Protein AF-A0A7S0Q154-F1 (afdb_monomer)

Secondary structure (DSSP, 8-state):
-HHHHTTSSS-HHHHHHHHHHHHHHH--S---HHHHHHHHHH--HHHHHHHHHHHHHHHHHHHHH--HHHHHHHHHHHHHHHHHTT---HHHHHHHHHHHHHHHTT-SSPPPHHHHHHHHHT-HHHHHHHHHHHH-TTSPPPPHHHHHHHHHHHHHTT-GGG-SS-PPPPPHHHHHHHHHHHHHHHTTTTHHHHHHS-HHHHHHHHHHHHHHHHHHHHHHHHHHHTT-HHHHHHHHHHHHHHHHT-S-SSHHHHHHHHHHHHHTTPPPP-EEEEEEE----TT--PPEEEEEEE-----HHHHHHHHHHHHHHHHHHHH--

Radius of gyration: 25.37 Å; Cα contacts (8 Å, |Δi|>4): 263; chains: 1; bounding box: 66×61×62 Å

pLDDT: mean 76.99, std 15.14, range [31.91, 96.25]

Nearest PDB structures (foldseek):
  2zj5-assembly1_A  TM=4.455E-01  e=1.578E-01  Pyrococcus furiosus
  2zj2-assembly1_A  TM=4.093E-01  e=2.215E-01  Pyrococcus furiosus
  8ieq-assembly1_D  TM=1.800E-01  e=1.778E+00  Homo sapiens
  8ptk-assembly1_f  TM=1.337E-01  e=9.226E+00  Homo sapiens

Solvent-accessible surface area (backbone atoms only — not comparable to full-atom values): 18389 Å² total; per-residue (Å²): 111,73,74,55,54,79,54,67,73,46,63,71,72,56,29,51,52,51,51,52,51,50,31,68,78,65,69,50,89,56,84,49,74,66,52,48,50,54,46,61,70,69,51,50,74,65,59,51,51,52,54,50,49,52,51,51,49,53,52,48,50,54,74,73,72,52,56,73,64,59,52,51,49,51,52,47,53,52,30,51,51,25,51,77,65,74,42,78,32,66,69,43,36,51,53,47,48,49,57,50,46,61,46,57,77,74,37,93,63,68,56,55,62,53,62,52,46,51,46,50,19,62,27,62,54,54,41,50,53,55,50,50,48,72,69,40,86,86,49,75,64,64,54,69,67,50,56,51,53,51,51,52,53,39,36,77,69,56,34,82,84,46,45,93,72,85,72,73,91,63,58,69,65,34,44,50,41,38,49,31,49,49,44,46,22,38,40,77,85,37,46,70,61,60,72,73,44,58,71,41,42,58,52,51,21,54,49,52,45,56,54,45,51,55,51,47,58,47,37,43,54,54,27,59,77,68,68,36,64,51,54,40,54,35,49,52,48,46,53,49,28,67,71,70,37,34,76,54,92,48,68,70,44,50,50,54,49,45,52,56,35,45,74,73,75,39,77,78,86,44,71,48,78,47,76,49,66,71,94,73,61,91,96,55,89,79,65,72,50,74,48,78,44,76,53,77,80,53,52,76,66,52,46,48,53,52,52,52,52,50,51,53,52,56,53,48,60,66,72,79,108

Foldseek 3Di:
DLVVVLQCPADPVSNVVLLVLLCVLQVDPDPPPVSSVVSVVVDDPVSVVVSVVVVVVSVVCCVVPPDPVSVVVSLVVVQVSCVVVLADHVVLLVQLVVLVVVDVVVDPAQDDLLSSLLSLLPRPSQLVVLVVLVPDPPRDDFDPVLLVLLLVLCQVVCPVNNDPPDDDDDDPSSSLLSSLCVCLACVVVCVVSNVVGDPSSVVSSVVSLVNSLSSLVSNLVVCVVVVVVSNNVSSVLSNVSSVQSHRDPDPVSVVVSQVVCVVVVHGPWDKDKDKDWDDDDPPDDIDIDIDIDTPPPDPPVNVVVVVVVVVVVVVVVVVVD

Sequence (321 aa):
TRFIRSVLAMAGDADERFMAALQRITGIADTSEESVRKAIASMTVEQRQELAQEAAALKKTLFEEGKEEDRKLYLNTLNDEADKSGMPIGKDGEFLAKKVSAFMEKSMEQMPVSSLLEALASSPYLVKAALAEVQQAEVPKVPPADLDAIEAALKALGAACFSDVEAPPRPPVVRRNLLLLSLHLNRKRMAQTVQELAPPTSGASAHAVALSRRLLDLLFSYAMQRSWAKAVLSITELQALLTSGLWSSEEECKQLGREQTAFFGLKPPKLSLRARVADAFPEERVKMEVTLSRAHAHTASEMIAFREMRAAEEGKAQQDG

Structure (mmCIF, N/CA/C/O backbone):
data_AF-A0A7S0Q154-F1
#
_entry.id   AF-A0A7S0Q154-F1
#
loop_
_atom_site.group_PDB
_atom_site.id
_atom_site.type_symbol
_atom_site.label_atom_id
_atom_site.label_alt_id
_atom_site.label_comp_id
_atom_site.label_asym_id
_atom_site.label_entity_id
_atom_site.label_seq_id
_atom_site.pdbx_PDB_ins_code
_atom_site.Cartn_x
_atom_site.Cartn_y
_atom_site.Cartn_z
_atom_site.occupancy
_atom_site.B_iso_or_equiv
_atom_site.auth_seq_id
_atom_site.auth_comp_id
_atom_site.auth_asym_id
_atom_site.auth_atom_id
_atom_site.pdbx_PDB_model_num
ATOM 1 N N . THR A 1 1 ? 23.301 11.919 10.215 1.00 33.28 1 THR A N 1
ATOM 2 C CA . THR A 1 1 ? 23.517 10.879 11.251 1.00 33.28 1 THR A CA 1
ATOM 3 C C . THR A 1 1 ? 23.054 9.490 10.835 1.00 33.28 1 THR A C 1
ATOM 5 O O . THR A 1 1 ? 23.860 8.583 10.959 1.00 33.28 1 THR A O 1
ATOM 8 N N . ARG A 1 2 ? 21.843 9.284 10.282 1.00 31.91 2 ARG A N 1
ATOM 9 C CA . ARG A 1 2 ? 21.408 7.952 9.780 1.00 31.91 2 ARG A CA 1
ATOM 10 C C . ARG A 1 2 ? 22.217 7.413 8.588 1.00 31.91 2 ARG A C 1
ATOM 12 O O . ARG A 1 2 ? 22.522 6.235 8.574 1.00 31.91 2 ARG A O 1
ATOM 19 N N . PHE A 1 3 ? 22.627 8.281 7.662 1.00 33.09 3 PHE A N 1
ATOM 20 C CA . PHE A 1 3 ? 23.476 7.907 6.517 1.00 33.09 3 PHE A CA 1
ATOM 21 C C . PHE A 1 3 ? 24.909 7.520 6.922 1.00 33.09 3 PHE A C 1
ATOM 23 O O . PHE A 1 3 ? 25.574 6.781 6.219 1.00 33.09 3 PHE A O 1
ATOM 30 N N . ILE A 1 4 ? 25.382 8.023 8.068 1.00 36.56 4 ILE A N 1
ATOM 31 C CA . ILE A 1 4 ? 26.756 7.812 8.542 1.00 36.56 4 ILE A CA 1
ATOM 32 C C . ILE A 1 4 ? 26.875 6.444 9.225 1.00 36.56 4 ILE A C 1
ATOM 34 O O . ILE A 1 4 ? 27.869 5.762 9.044 1.00 36.56 4 ILE A O 1
ATOM 38 N N . ARG A 1 5 ? 25.841 5.990 9.949 1.00 37.84 5 ARG A N 1
ATOM 39 C CA . ARG A 1 5 ? 25.862 4.657 10.575 1.00 37.84 5 ARG A CA 1
ATOM 40 C C . ARG A 1 5 ? 25.628 3.513 9.591 1.00 37.84 5 ARG A C 1
ATOM 42 O O . ARG A 1 5 ? 26.317 2.515 9.707 1.00 37.84 5 ARG A O 1
ATOM 49 N N . SER A 1 6 ? 24.786 3.702 8.570 1.00 39.19 6 SER A N 1
ATOM 50 C CA . SER A 1 6 ? 24.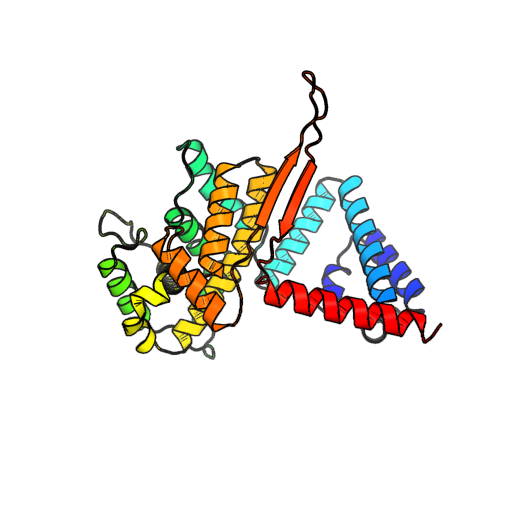606 2.696 7.508 1.00 39.19 6 SER A CA 1
ATOM 51 C C . SER A 1 6 ? 25.848 2.494 6.630 1.00 39.19 6 SER A C 1
ATOM 53 O O . SER A 1 6 ? 25.858 1.610 5.778 1.00 39.19 6 SER A O 1
ATOM 55 N N . VAL A 1 7 ? 26.853 3.363 6.776 1.00 37.97 7 VAL A N 1
ATOM 56 C CA . VAL A 1 7 ? 28.106 3.335 6.016 1.00 37.97 7 VAL A CA 1
ATOM 57 C C . VAL A 1 7 ? 29.319 3.003 6.898 1.00 37.97 7 VAL A C 1
ATOM 59 O O . VAL A 1 7 ? 30.341 2.640 6.353 1.00 37.97 7 VAL A O 1
ATOM 62 N N . LEU A 1 8 ? 29.203 3.066 8.230 1.00 36.94 8 LEU A N 1
ATOM 63 C CA . LEU A 1 8 ? 30.285 2.770 9.193 1.00 36.94 8 LEU A CA 1
ATOM 64 C C . LEU A 1 8 ? 30.119 1.410 9.898 1.00 36.94 8 LEU A C 1
ATOM 66 O O . LEU A 1 8 ? 30.626 1.203 10.998 1.00 36.94 8 LEU A O 1
ATOM 70 N N . ALA A 1 9 ? 29.305 0.525 9.331 1.00 44.66 9 ALA A N 1
ATOM 71 C CA . ALA A 1 9 ? 29.142 -0.849 9.798 1.00 44.66 9 ALA A CA 1
ATOM 72 C C . ALA A 1 9 ? 29.512 -1.830 8.677 1.00 44.66 9 ALA A C 1
ATOM 74 O O . ALA A 1 9 ? 28.846 -2.853 8.486 1.00 44.66 9 ALA A O 1
ATOM 75 N N . MET A 1 10 ? 30.519 -1.482 7.872 1.00 48.47 10 MET A N 1
ATOM 76 C CA . MET A 1 10 ? 31.045 -2.363 6.840 1.00 48.47 10 MET A CA 1
ATOM 77 C C . MET A 1 10 ? 32.109 -3.292 7.443 1.00 48.47 10 MET A C 1
ATOM 79 O O . MET A 1 10 ? 32.684 -3.036 8.498 1.00 48.47 10 MET A O 1
ATOM 83 N N . ALA A 1 11 ? 32.369 -4.423 6.785 1.00 46.69 11 ALA A N 1
ATOM 84 C CA . ALA A 1 11 ? 33.556 -5.218 7.088 1.00 46.69 11 ALA A CA 1
ATOM 85 C C . ALA A 1 11 ? 34.795 -4.301 7.039 1.00 46.69 11 ALA A C 1
ATOM 87 O O . ALA A 1 11 ? 34.844 -3.429 6.173 1.00 46.69 11 ALA A O 1
ATOM 88 N N . GLY A 1 12 ? 35.765 -4.482 7.943 1.00 49.00 12 GLY A N 1
ATOM 89 C CA . GLY A 1 12 ? 36.835 -3.498 8.198 1.00 49.00 12 GLY A CA 1
ATOM 90 C C . GLY A 1 12 ? 37.536 -2.930 6.953 1.00 49.00 12 GLY A C 1
ATOM 91 O O . GLY A 1 12 ? 37.848 -1.749 6.918 1.00 49.00 12 GLY A O 1
ATOM 92 N N . ASP A 1 13 ? 37.674 -3.720 5.886 1.00 53.69 13 ASP A N 1
ATOM 93 C CA . ASP A 1 13 ? 38.296 -3.314 4.613 1.00 53.69 13 ASP A CA 1
ATOM 94 C C . ASP A 1 13 ? 37.413 -2.351 3.771 1.00 53.69 13 ASP A C 1
ATOM 96 O O . ASP A 1 13 ? 37.897 -1.474 3.057 1.00 53.69 13 ASP A O 1
ATOM 100 N N . ALA A 1 14 ? 36.085 -2.457 3.866 1.00 55.38 14 ALA A N 1
ATOM 101 C CA . ALA A 1 14 ? 35.145 -1.577 3.167 1.00 55.38 14 ALA A CA 1
ATOM 102 C C . ALA A 1 14 ? 34.909 -0.250 3.914 1.00 55.38 14 ALA A C 1
ATOM 104 O O . ALA A 1 14 ? 34.790 0.793 3.265 1.00 55.38 14 ALA A O 1
ATOM 105 N N . ASP A 1 15 ? 34.932 -0.275 5.252 1.00 56.38 15 ASP A N 1
ATOM 106 C CA . ASP A 1 15 ? 34.909 0.936 6.086 1.00 56.38 15 ASP A CA 1
ATOM 107 C C . ASP A 1 15 ? 36.184 1.767 5.854 1.00 56.38 15 ASP A C 1
ATOM 109 O O . ASP A 1 15 ? 36.109 2.982 5.665 1.00 56.3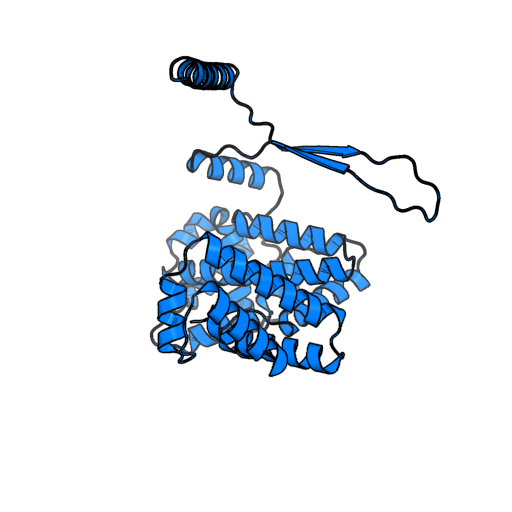8 15 ASP A O 1
ATOM 113 N N . GLU A 1 16 ? 37.354 1.123 5.769 1.00 63.44 16 GLU A N 1
ATOM 114 C CA . GLU A 1 16 ? 38.629 1.788 5.462 1.00 63.44 16 GLU A CA 1
ATOM 115 C C . GLU A 1 16 ? 38.616 2.473 4.088 1.00 63.44 16 GLU A C 1
ATOM 117 O O . GLU A 1 16 ? 39.033 3.628 3.961 1.00 63.44 16 GLU A O 1
ATOM 122 N N . ARG A 1 17 ? 38.074 1.813 3.057 1.00 63.06 17 ARG A N 1
ATOM 123 C CA . ARG A 1 17 ? 37.986 2.379 1.699 1.00 63.06 17 ARG A CA 1
ATOM 124 C C . ARG A 1 17 ? 36.993 3.528 1.602 1.00 63.06 17 ARG A C 1
ATOM 126 O O . ARG A 1 17 ? 37.281 4.516 0.928 1.00 63.06 17 ARG A O 1
ATOM 133 N N . PHE A 1 18 ? 35.848 3.430 2.278 1.00 64.00 18 PHE A N 1
ATOM 134 C CA . PHE A 1 18 ? 34.892 4.532 2.330 1.00 64.00 18 PHE A CA 1
ATOM 135 C C . PHE A 1 18 ? 35.461 5.736 3.093 1.00 64.00 18 PHE A C 1
ATOM 137 O O . PHE A 1 18 ? 35.308 6.876 2.654 1.00 64.00 18 PHE A O 1
ATOM 144 N N . MET A 1 19 ? 36.160 5.503 4.205 1.00 67.88 19 MET A N 1
ATOM 145 C CA . MET A 1 19 ? 36.798 6.577 4.966 1.00 67.88 19 MET A CA 1
ATOM 146 C C . MET A 1 19 ? 37.935 7.237 4.180 1.00 67.88 19 MET A C 1
ATOM 148 O O . MET A 1 19 ? 38.031 8.463 4.188 1.00 67.88 19 MET A O 1
ATOM 152 N N . ALA A 1 20 ? 38.721 6.471 3.420 1.00 70.88 20 ALA A N 1
ATOM 153 C CA . ALA A 1 20 ? 39.731 7.012 2.511 1.00 70.88 20 ALA A CA 1
ATOM 154 C C . ALA A 1 20 ? 39.110 7.861 1.382 1.00 70.88 20 ALA A C 1
ATOM 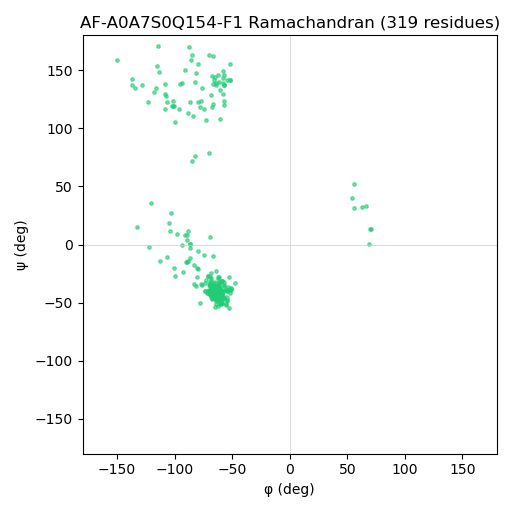156 O O . ALA A 1 20 ? 39.609 8.944 1.070 1.00 70.88 20 ALA A O 1
ATOM 157 N N . ALA A 1 21 ? 37.991 7.414 0.805 1.00 67.44 21 ALA A N 1
ATOM 158 C CA . ALA A 1 21 ? 37.212 8.172 -0.176 1.00 67.44 21 ALA A CA 1
ATOM 159 C C . ALA A 1 21 ? 36.673 9.489 0.403 1.00 67.44 21 ALA A C 1
ATOM 161 O O . ALA A 1 21 ? 36.824 10.557 -0.195 1.00 67.44 21 ALA A O 1
ATOM 162 N N . LEU A 1 22 ? 36.112 9.437 1.613 1.00 67.88 22 LEU A N 1
ATOM 163 C CA . LEU A 1 22 ? 35.633 10.615 2.322 1.00 67.88 22 LEU A CA 1
ATOM 164 C C . LEU A 1 22 ? 36.777 11.610 2.563 1.00 67.88 22 LEU A C 1
ATOM 166 O O . LEU A 1 22 ? 36.645 12.777 2.199 1.00 67.88 22 LEU A O 1
ATOM 170 N N . GLN A 1 23 ? 37.913 11.158 3.101 1.00 75.19 23 GLN A N 1
ATOM 171 C CA . GLN A 1 23 ? 39.101 11.988 3.330 1.00 75.19 23 GLN A CA 1
ATOM 172 C C . GLN A 1 23 ? 39.638 12.611 2.037 1.00 75.19 23 GLN A C 1
ATOM 174 O O . GLN A 1 23 ? 39.991 13.789 2.032 1.00 75.19 23 GLN A O 1
ATOM 179 N N . ARG A 1 24 ? 39.641 11.865 0.926 1.00 78.50 24 ARG A N 1
ATOM 180 C CA . ARG A 1 24 ? 40.057 12.355 -0.397 1.00 78.50 24 ARG A CA 1
ATOM 181 C C . ARG A 1 24 ? 39.158 13.484 -0.904 1.00 78.50 24 ARG A C 1
ATOM 183 O O . ARG A 1 24 ? 39.663 14.487 -1.397 1.00 78.50 24 ARG A O 1
ATOM 190 N N . ILE A 1 25 ? 37.840 13.324 -0.787 1.00 69.50 25 ILE A N 1
ATOM 191 C CA . ILE A 1 25 ? 36.847 14.263 -1.337 1.00 69.50 25 ILE A CA 1
ATOM 192 C C . ILE A 1 25 ? 36.713 15.518 -0.468 1.00 69.50 25 ILE A C 1
ATOM 194 O O . ILE A 1 25 ? 36.468 16.613 -0.974 1.00 69.50 25 ILE A O 1
ATOM 198 N N . THR A 1 26 ? 36.858 15.366 0.847 1.00 66.81 26 THR A N 1
ATOM 199 C CA . THR A 1 26 ? 36.591 16.439 1.816 1.00 66.81 26 THR A CA 1
ATOM 200 C C . THR A 1 26 ? 37.852 17.048 2.435 1.00 66.81 26 THR A C 1
ATOM 202 O O . THR A 1 26 ? 37.763 18.092 3.077 1.00 66.81 26 THR A O 1
ATOM 205 N N . GLY A 1 27 ? 39.026 16.439 2.232 1.00 68.50 27 GLY A N 1
ATOM 206 C CA . GLY A 1 27 ? 40.327 16.941 2.690 1.00 68.50 27 GLY A CA 1
ATOM 207 C C . GLY A 1 27 ? 40.544 16.888 4.205 1.00 68.50 27 GLY A C 1
ATOM 208 O O . GLY A 1 27 ? 41.458 17.535 4.716 1.00 68.50 27 GLY A O 1
ATOM 209 N N . ILE A 1 28 ? 39.703 16.165 4.948 1.00 66.75 28 ILE A N 1
ATOM 210 C CA . ILE A 1 28 ? 39.769 16.113 6.413 1.00 66.75 28 ILE A CA 1
ATOM 211 C C . ILE A 1 28 ? 40.874 15.139 6.822 1.00 66.75 28 ILE A C 1
ATOM 213 O O . ILE A 1 28 ? 40.830 13.963 6.469 1.00 66.75 28 ILE A O 1
ATOM 217 N N . ALA A 1 29 ? 41.842 15.612 7.603 1.00 58.97 29 ALA A N 1
ATOM 218 C CA . ALA A 1 29 ? 42.903 14.764 8.153 1.00 58.97 29 ALA A CA 1
ATOM 219 C C . ALA A 1 29 ? 42.462 13.983 9.408 1.00 58.97 29 ALA A C 1
ATOM 221 O O . ALA A 1 29 ? 43.077 12.982 9.761 1.00 58.97 29 ALA A O 1
ATOM 222 N N . ASP A 1 30 ? 41.395 14.436 10.073 1.00 67.31 30 ASP A N 1
ATOM 223 C CA . ASP A 1 30 ? 40.857 13.845 11.299 1.00 67.31 30 ASP A CA 1
ATOM 224 C C . ASP A 1 30 ? 39.549 13.082 11.020 1.00 67.31 30 ASP A C 1
ATOM 226 O O . ASP A 1 30 ? 38.581 13.648 10.506 1.00 67.31 30 ASP A O 1
ATOM 230 N N . THR A 1 31 ? 39.525 11.792 11.365 1.00 63.84 31 THR A N 1
ATOM 231 C CA . THR A 1 31 ? 38.381 10.877 11.194 1.00 63.84 31 THR A CA 1
ATOM 232 C C . THR A 1 31 ? 37.435 10.856 12.390 1.00 63.84 31 THR A C 1
ATOM 234 O O . THR A 1 31 ? 36.541 10.009 12.445 1.00 63.84 31 THR A O 1
ATOM 237 N N . SER A 1 32 ? 37.611 11.752 13.363 1.00 67.69 32 SER A N 1
ATOM 238 C CA . SER A 1 32 ? 36.678 11.873 14.478 1.00 67.69 32 SER A CA 1
ATOM 239 C C . SER A 1 32 ? 35.247 12.152 13.991 1.00 67.69 32 SER A C 1
ATOM 241 O O . SER A 1 32 ? 35.008 12.819 12.978 1.00 67.69 32 SER A O 1
ATOM 243 N N . GLU A 1 33 ? 34.259 11.623 14.718 1.00 53.03 33 GLU A N 1
ATOM 244 C CA . GLU A 1 33 ? 32.848 11.673 14.314 1.00 53.03 33 GLU A CA 1
ATOM 245 C C . GLU A 1 33 ? 32.336 13.117 14.128 1.00 53.03 33 GLU A C 1
ATOM 247 O O . GLU A 1 33 ? 31.489 13.381 13.269 1.00 53.03 33 GLU A O 1
ATOM 252 N N . GLU A 1 34 ? 32.864 14.076 14.894 1.00 57.97 34 GLU A N 1
ATOM 253 C CA . GLU A 1 34 ? 32.526 15.497 14.760 1.00 57.97 34 GLU A CA 1
ATOM 254 C C . GLU A 1 34 ? 33.150 16.148 13.519 1.00 57.97 34 GLU A C 1
ATOM 256 O O . GLU A 1 34 ? 32.468 16.918 12.832 1.00 57.97 34 GLU A O 1
AT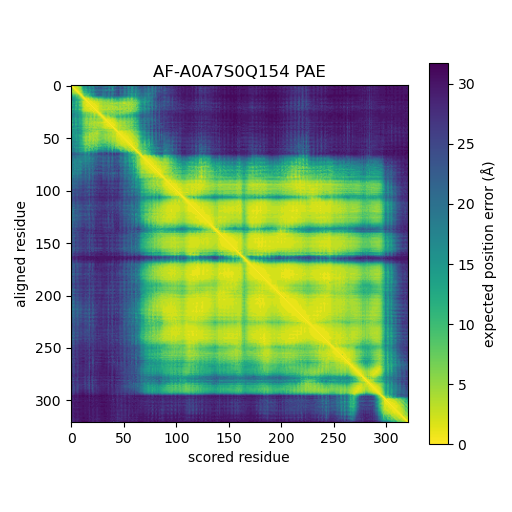OM 261 N N . SER A 1 35 ? 34.400 15.811 13.191 1.00 63.53 35 SER A N 1
ATOM 262 C CA . SER A 1 35 ? 35.110 16.311 12.006 1.00 63.53 35 SER A CA 1
ATOM 263 C C . SER A 1 35 ? 34.462 15.805 10.713 1.00 63.53 35 SER A C 1
ATOM 265 O O . SER A 1 35 ? 34.160 16.594 9.813 1.00 63.53 35 SER A O 1
ATOM 267 N N . VAL A 1 36 ? 34.098 14.520 10.671 1.00 61.31 36 VAL A N 1
ATOM 268 C CA . VAL A 1 36 ? 33.364 13.896 9.556 1.00 61.31 36 VAL A CA 1
ATOM 269 C C . VAL A 1 36 ? 31.982 14.529 9.364 1.00 61.31 36 VAL A C 1
ATOM 271 O O . VAL A 1 36 ? 31.572 14.827 8.241 1.00 61.31 36 VAL A O 1
ATOM 274 N N . ARG A 1 37 ? 31.252 14.806 10.452 1.00 59.75 37 ARG A N 1
ATOM 275 C CA . ARG A 1 37 ? 29.931 15.456 10.376 1.00 59.75 37 ARG A CA 1
ATOM 276 C C . ARG A 1 37 ? 30.008 16.885 9.847 1.00 59.75 37 ARG A C 1
ATOM 278 O O . ARG A 1 37 ? 29.168 17.254 9.025 1.00 59.75 37 ARG A O 1
ATOM 285 N N . LYS A 1 38 ? 30.978 17.682 10.309 1.00 65.75 38 LYS A N 1
ATOM 286 C CA . LYS A 1 38 ? 31.171 19.061 9.830 1.00 65.75 38 LYS A CA 1
ATOM 287 C C . LYS A 1 38 ? 31.518 19.086 8.347 1.00 65.75 38 LYS A C 1
ATOM 289 O O . LYS A 1 38 ? 30.920 19.860 7.607 1.00 65.75 38 LYS A O 1
ATOM 294 N N . ALA A 1 39 ? 32.391 18.188 7.912 1.00 63.66 39 ALA A N 1
ATOM 295 C CA . ALA A 1 39 ? 32.797 18.101 6.521 1.00 63.66 39 ALA A CA 1
ATOM 296 C C . ALA A 1 39 ? 31.659 17.684 5.583 1.00 63.66 39 ALA A C 1
ATOM 298 O O . ALA A 1 39 ? 31.456 18.317 4.553 1.00 63.66 39 ALA A O 1
ATOM 299 N N . ILE A 1 40 ? 30.845 16.691 5.962 1.00 60.72 40 ILE A N 1
ATOM 300 C CA . ILE A 1 40 ? 29.666 16.279 5.177 1.00 60.72 40 ILE A CA 1
ATOM 301 C C . ILE A 1 40 ? 28.631 17.412 5.093 1.00 60.72 40 ILE A C 1
ATOM 303 O O . ILE A 1 40 ? 27.975 17.607 4.060 1.00 60.72 40 ILE A O 1
ATOM 307 N N . ALA A 1 41 ? 28.479 18.184 6.172 1.00 64.62 41 ALA A N 1
ATOM 308 C CA . ALA A 1 41 ? 27.596 19.343 6.186 1.00 64.62 41 ALA A CA 1
ATOM 309 C C . ALA A 1 41 ? 28.069 20.436 5.212 1.00 64.62 41 ALA A C 1
ATOM 311 O O . ALA A 1 41 ? 27.222 21.041 4.556 1.00 64.62 41 ALA A O 1
ATOM 312 N N . SER A 1 42 ? 29.385 20.627 5.064 1.00 71.88 42 SER A N 1
ATOM 313 C CA . SER A 1 42 ? 29.989 21.595 4.140 1.00 71.88 42 SER A CA 1
ATOM 314 C C . SER A 1 42 ? 30.205 21.083 2.709 1.00 71.88 42 SER A C 1
ATOM 316 O O . SER A 1 42 ? 30.657 21.856 1.870 1.00 71.88 42 SER A O 1
ATOM 318 N N . MET A 1 43 ? 29.894 19.816 2.407 1.00 70.69 43 MET A N 1
ATOM 319 C CA . MET A 1 43 ? 30.059 19.268 1.053 1.00 70.69 43 MET A CA 1
ATOM 320 C C . MET A 1 43 ? 29.151 19.958 0.035 1.00 70.69 43 MET A C 1
ATOM 322 O O . MET A 1 43 ? 27.947 20.130 0.267 1.00 70.69 43 MET A O 1
ATOM 326 N N . THR A 1 44 ? 29.714 20.246 -1.136 1.00 71.88 44 THR A N 1
ATOM 327 C CA . THR A 1 44 ? 28.954 20.707 -2.298 1.00 71.88 44 THR A CA 1
ATOM 328 C C . THR A 1 44 ? 28.095 19.577 -2.875 1.00 71.88 44 THR A C 1
ATOM 330 O O . THR A 1 44 ? 28.286 18.392 -2.586 1.00 71.88 44 THR A O 1
ATOM 333 N N . VAL A 1 45 ? 27.107 19.937 -3.698 1.00 64.31 45 VAL A N 1
ATOM 334 C CA . VAL A 1 45 ? 26.208 18.961 -4.339 1.00 64.31 45 VAL A CA 1
ATOM 335 C C . VAL A 1 45 ? 26.988 17.981 -5.225 1.00 64.31 45 VAL A C 1
ATOM 337 O O . VAL A 1 45 ? 26.677 16.793 -5.227 1.00 64.31 45 VAL A O 1
ATOM 340 N N . GLU A 1 46 ? 28.038 18.451 -5.896 1.00 70.62 46 GLU A N 1
ATOM 341 C CA . GLU A 1 46 ? 28.922 17.646 -6.749 1.00 70.62 46 GLU A CA 1
ATOM 342 C C . GLU A 1 46 ? 29.745 16.644 -5.930 1.00 70.62 46 GLU A C 1
ATOM 344 O O . GLU A 1 46 ? 29.739 15.452 -6.226 1.00 70.62 46 GLU A O 1
ATOM 349 N N . GLN A 1 47 ? 30.336 17.082 -4.814 1.00 65.19 47 GLN A N 1
ATOM 350 C CA . GLN A 1 47 ? 31.074 16.200 -3.902 1.00 65.19 47 GLN A CA 1
ATOM 351 C C . GLN A 1 47 ? 30.169 15.127 -3.283 1.00 65.19 47 GLN A C 1
ATOM 353 O O . GLN A 1 47 ? 30.585 13.989 -3.070 1.00 65.19 47 GLN A O 1
ATOM 358 N N . ARG A 1 48 ? 28.905 15.466 -2.988 1.00 62.12 48 ARG A N 1
ATOM 359 C CA . ARG A 1 48 ? 27.920 14.494 -2.481 1.00 62.12 48 ARG A CA 1
ATOM 360 C C . ARG A 1 48 ? 27.534 13.468 -3.538 1.00 62.12 48 ARG A C 1
ATOM 362 O O . ARG A 1 48 ? 27.297 12.315 -3.187 1.00 62.12 48 ARG A O 1
ATOM 369 N N . GLN A 1 49 ? 27.453 13.875 -4.802 1.00 61.19 49 GLN A N 1
ATOM 370 C CA . GLN A 1 49 ? 27.190 12.961 -5.909 1.00 61.19 49 GLN A CA 1
ATOM 371 C C . GLN A 1 49 ? 28.378 12.029 -6.161 1.00 61.19 49 GLN A C 1
ATOM 373 O O . GLN A 1 49 ? 28.155 10.835 -6.339 1.00 61.19 49 GLN A O 1
ATOM 378 N N . GLU A 1 50 ? 29.612 12.528 -6.089 1.00 69.56 50 GLU A N 1
ATOM 379 C CA . GLU A 1 50 ? 30.831 11.716 -6.220 1.00 69.56 50 GLU A CA 1
ATOM 380 C C . GLU A 1 50 ? 30.927 10.666 -5.099 1.00 69.56 50 GLU A C 1
ATOM 382 O O . GLU A 1 50 ? 31.056 9.473 -5.370 1.00 69.56 50 GLU A O 1
ATOM 387 N N . LEU A 1 51 ? 30.712 11.074 -3.843 1.00 68.62 51 LEU A N 1
ATOM 388 C CA . LEU A 1 51 ? 30.697 10.155 -2.699 1.00 68.62 51 LEU A CA 1
ATOM 389 C C . LEU A 1 51 ? 29.562 9.116 -2.798 1.00 68.62 51 LEU A C 1
ATOM 391 O O . LEU A 1 51 ? 29.733 7.956 -2.426 1.00 68.62 51 LEU A O 1
ATOM 395 N N . ALA A 1 52 ? 28.392 9.507 -3.318 1.00 59.66 52 ALA A N 1
ATOM 396 C CA . ALA A 1 52 ? 27.276 8.588 -3.537 1.00 59.66 52 ALA A CA 1
ATOM 397 C C . ALA A 1 52 ? 27.561 7.569 -4.654 1.00 59.66 52 ALA A C 1
ATOM 399 O O . ALA A 1 52 ? 27.114 6.425 -4.562 1.00 59.66 52 ALA A O 1
ATOM 400 N N . GLN A 1 53 ? 28.306 7.962 -5.689 1.00 65.50 53 GLN A N 1
ATOM 401 C CA . GLN A 1 53 ? 28.734 7.068 -6.765 1.00 65.50 53 GLN A CA 1
ATOM 402 C C . GLN A 1 53 ? 29.790 6.070 -6.283 1.00 65.50 53 GLN A C 1
ATOM 404 O O . GLN A 1 53 ? 29.674 4.883 -6.584 1.00 65.50 53 GLN A O 1
ATOM 409 N N . GLU A 1 54 ? 30.756 6.501 -5.472 1.00 64.62 54 GLU A N 1
ATOM 410 C CA . GLU A 1 54 ? 31.747 5.599 -4.871 1.00 64.62 54 GLU A CA 1
ATOM 411 C C . GLU A 1 54 ? 31.113 4.632 -3.866 1.00 64.62 54 GLU A C 1
ATOM 413 O O . GLU A 1 54 ? 31.395 3.435 -3.899 1.00 64.62 54 GLU A O 1
ATOM 418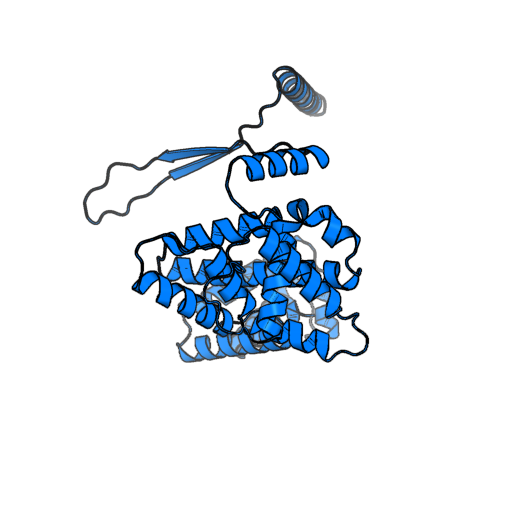 N N . ALA A 1 55 ? 30.168 5.100 -3.046 1.00 59.75 55 ALA A N 1
ATOM 419 C CA . ALA A 1 55 ? 29.386 4.231 -2.169 1.00 59.75 55 ALA A CA 1
ATOM 420 C C . ALA A 1 55 ? 28.541 3.216 -2.964 1.00 59.75 55 ALA A C 1
ATOM 422 O O . ALA A 1 55 ? 28.405 2.060 -2.561 1.00 59.75 55 ALA A O 1
ATOM 423 N N . ALA A 1 56 ? 27.990 3.616 -4.115 1.00 57.78 56 ALA A N 1
ATOM 424 C CA . ALA A 1 56 ? 27.270 2.712 -5.010 1.00 57.78 56 ALA A CA 1
ATOM 425 C C . ALA A 1 56 ? 28.202 1.688 -5.685 1.00 57.78 56 ALA A C 1
ATOM 427 O O . ALA A 1 56 ? 27.804 0.536 -5.866 1.00 57.78 56 ALA A O 1
ATOM 428 N N . ALA A 1 57 ? 29.438 2.073 -6.011 1.00 63.03 57 ALA A N 1
ATOM 429 C CA . ALA A 1 57 ? 30.456 1.180 -6.557 1.00 63.03 57 ALA A CA 1
ATOM 430 C C . ALA A 1 57 ? 30.944 0.158 -5.515 1.00 63.03 57 ALA A C 1
ATOM 432 O O . ALA A 1 57 ? 30.986 -1.031 -5.816 1.00 63.03 57 ALA A O 1
ATOM 433 N N . LEU A 1 58 ? 31.195 0.590 -4.274 1.00 59.72 58 LEU A N 1
ATOM 434 C CA . LEU A 1 58 ? 31.523 -0.280 -3.132 1.00 59.72 58 LEU A CA 1
ATOM 435 C C . LEU A 1 58 ? 30.388 -1.255 -2.801 1.00 59.72 58 LEU A C 1
ATOM 437 O O . LEU A 1 58 ? 30.608 -2.429 -2.512 1.00 59.72 58 LEU A O 1
ATOM 441 N N . LYS A 1 59 ? 29.142 -0.784 -2.891 1.00 55.41 59 LYS A N 1
ATOM 442 C CA . LYS A 1 59 ? 27.961 -1.637 -2.777 1.00 55.41 59 LYS A CA 1
ATOM 443 C C . LYS A 1 59 ? 27.969 -2.706 -3.872 1.00 55.41 59 LYS A C 1
ATOM 445 O O . LYS A 1 59 ? 27.744 -3.873 -3.578 1.00 55.41 59 LYS A O 1
ATOM 450 N N . LYS A 1 60 ? 28.257 -2.328 -5.120 1.00 55.34 60 LYS A N 1
ATOM 451 C CA . LYS A 1 60 ? 28.297 -3.243 -6.267 1.00 55.34 60 LYS A CA 1
ATOM 452 C C . LYS A 1 60 ? 29.394 -4.309 -6.137 1.00 55.34 60 LYS A C 1
ATOM 454 O O . LYS A 1 60 ? 29.097 -5.475 -6.365 1.00 55.34 60 LYS A O 1
ATOM 459 N N . THR A 1 61 ? 30.598 -3.955 -5.688 1.00 56.06 61 THR A N 1
ATOM 460 C CA . THR A 1 61 ? 31.695 -4.920 -5.478 1.00 56.06 61 THR A CA 1
ATOM 461 C C . THR A 1 61 ? 31.396 -5.913 -4.351 1.00 56.06 61 THR A C 1
ATOM 463 O O . THR A 1 61 ? 31.627 -7.108 -4.514 1.00 56.06 61 THR A O 1
ATOM 466 N N . LEU A 1 62 ? 30.770 -5.472 -3.253 1.00 52.03 62 LEU A N 1
ATOM 467 C CA . LEU A 1 62 ? 30.277 -6.368 -2.192 1.00 52.03 62 LEU A CA 1
ATOM 468 C C . LEU A 1 62 ? 29.205 -7.353 -2.692 1.00 52.03 62 LEU A C 1
ATOM 470 O O . LEU A 1 62 ? 29.124 -8.481 -2.204 1.00 52.03 62 LEU A O 1
ATOM 474 N N . PHE A 1 63 ? 28.382 -6.943 -3.663 1.00 48.38 63 PHE A N 1
ATOM 475 C CA . PHE A 1 63 ? 27.365 -7.801 -4.280 1.00 48.38 63 PHE A CA 1
ATOM 476 C C . PHE A 1 63 ? 27.917 -8.760 -5.346 1.00 48.38 63 PHE A C 1
ATOM 478 O O . PHE A 1 63 ? 27.253 -9.758 -5.628 1.00 48.38 63 PHE A O 1
ATOM 485 N N . GLU A 1 64 ? 29.088 -8.482 -5.922 1.00 54.72 64 GLU A N 1
ATOM 486 C CA . GLU A 1 64 ? 29.687 -9.275 -7.006 1.00 54.72 64 GLU A CA 1
ATOM 487 C C . GLU A 1 64 ? 30.780 -10.251 -6.513 1.00 54.72 64 GLU A C 1
ATOM 489 O O . GLU A 1 64 ? 30.927 -11.315 -7.110 1.00 54.72 64 GLU A O 1
ATOM 494 N N . GLU A 1 65 ? 31.477 -9.971 -5.400 1.00 50.56 65 GLU A N 1
ATOM 495 C CA . GLU A 1 65 ? 32.615 -10.791 -4.916 1.00 50.56 65 GLU A CA 1
ATOM 496 C C . GLU A 1 65 ? 32.468 -11.360 -3.482 1.00 50.56 65 GLU A C 1
ATOM 498 O O . GLU A 1 65 ? 33.332 -12.105 -3.016 1.00 50.56 65 GLU A O 1
ATOM 503 N N . GLY A 1 66 ? 31.385 -11.054 -2.759 1.00 47.88 66 GLY A N 1
ATOM 504 C CA . GLY A 1 66 ? 31.213 -11.463 -1.356 1.00 47.88 66 GLY A CA 1
ATOM 505 C C . GLY A 1 66 ? 30.828 -12.937 -1.158 1.00 47.88 66 GLY A C 1
ATOM 506 O O . GLY A 1 66 ? 29.900 -13.442 -1.797 1.00 47.88 66 GLY A O 1
ATOM 507 N N . LYS A 1 67 ? 31.481 -13.623 -0.205 1.00 58.84 67 LYS A N 1
ATOM 508 C CA . LYS A 1 67 ? 31.058 -14.951 0.276 1.00 58.84 67 LYS A CA 1
ATOM 509 C C . LYS A 1 67 ? 29.623 -14.856 0.808 1.00 58.84 67 LYS A C 1
ATOM 511 O O . LYS A 1 67 ? 29.238 -13.864 1.422 1.00 58.84 67 LYS A O 1
ATOM 516 N N . GLU A 1 68 ? 28.816 -15.893 0.592 1.00 56.53 68 GLU A N 1
ATOM 517 C CA . GLU A 1 68 ? 27.391 -15.927 0.971 1.00 56.53 68 GLU A CA 1
ATOM 518 C C . GLU A 1 68 ? 27.143 -15.566 2.454 1.00 56.53 68 GLU A C 1
ATOM 520 O O . GLU A 1 68 ? 26.098 -15.015 2.804 1.00 56.53 68 GLU A O 1
ATOM 525 N N . GLU A 1 69 ? 28.128 -15.830 3.316 1.00 58.34 69 GLU A N 1
ATOM 526 C CA . GLU A 1 69 ? 28.141 -15.473 4.737 1.00 58.34 69 GLU A CA 1
ATOM 527 C C . GLU A 1 69 ? 28.247 -13.961 4.978 1.00 58.34 69 GLU A C 1
ATOM 529 O O . GLU A 1 69 ? 27.473 -13.430 5.773 1.00 58.34 69 GLU A O 1
ATOM 534 N N . ASP A 1 70 ? 29.094 -13.246 4.235 1.00 54.09 70 ASP A N 1
ATOM 535 C CA . ASP A 1 70 ? 29.243 -11.786 4.339 1.00 54.09 70 ASP A CA 1
ATOM 536 C C . ASP A 1 70 ? 27.979 -11.072 3.847 1.00 54.09 70 ASP A C 1
ATOM 538 O O . ASP A 1 70 ? 27.517 -10.093 4.439 1.00 54.09 70 ASP A O 1
ATOM 542 N N . ARG A 1 71 ? 27.335 -11.627 2.812 1.00 58.69 71 ARG A N 1
ATOM 543 C CA . ARG A 1 71 ? 26.031 -11.156 2.328 1.00 58.69 71 ARG A CA 1
ATOM 544 C C . ARG A 1 71 ? 24.931 -11.365 3.368 1.00 58.69 71 ARG A C 1
ATOM 546 O O . ARG A 1 71 ? 24.098 -10.478 3.559 1.00 58.69 71 ARG A O 1
ATOM 553 N N . LYS A 1 72 ? 24.901 -12.526 4.029 1.00 64.06 72 LYS A N 1
ATOM 554 C CA . LYS A 1 72 ? 23.949 -12.806 5.116 1.00 64.06 72 LYS A CA 1
ATOM 555 C C . LYS A 1 72 ? 24.191 -11.882 6.301 1.00 64.06 72 LYS A C 1
ATOM 557 O O . LYS A 1 72 ? 23.223 -11.344 6.831 1.00 64.06 72 LYS A O 1
ATOM 562 N N . LEU A 1 73 ? 25.450 -11.658 6.676 1.00 66.69 73 LEU A N 1
ATOM 563 C CA . LEU A 1 73 ? 25.809 -10.752 7.759 1.00 66.69 73 LEU A CA 1
ATOM 564 C C . LEU A 1 73 ? 25.328 -9.333 7.447 1.00 66.69 73 LEU A C 1
ATOM 566 O O . LEU A 1 73 ? 24.564 -8.794 8.234 1.00 66.69 73 LEU A O 1
ATOM 570 N N . TYR A 1 74 ? 25.644 -8.799 6.263 1.00 56.31 74 TYR A N 1
ATOM 571 C CA . TYR A 1 74 ? 25.210 -7.471 5.816 1.00 56.31 74 TYR A CA 1
ATOM 572 C C . TYR A 1 74 ? 23.683 -7.308 5.786 1.00 56.31 74 TYR A C 1
ATOM 574 O O . TYR A 1 74 ? 23.146 -6.307 6.259 1.00 56.31 74 TYR A O 1
ATOM 582 N N . LEU A 1 75 ? 22.957 -8.297 5.254 1.00 61.78 75 LEU A N 1
ATOM 583 C CA . LEU A 1 75 ? 21.492 -8.273 5.250 1.00 61.78 75 LEU A CA 1
ATOM 584 C C . LEU A 1 75 ? 20.917 -8.330 6.667 1.00 61.78 75 LEU A C 1
ATOM 586 O O . LEU A 1 75 ? 19.905 -7.684 6.932 1.00 61.78 75 LEU A O 1
ATOM 590 N N . ASN A 1 76 ? 21.551 -9.072 7.574 1.00 70.88 76 ASN A N 1
ATOM 591 C CA . ASN A 1 76 ? 21.149 -9.116 8.973 1.00 70.88 76 ASN A CA 1
ATOM 592 C C . ASN A 1 76 ? 21.408 -7.776 9.667 1.00 70.88 76 ASN A C 1
ATOM 594 O O . ASN A 1 76 ? 20.486 -7.271 10.294 1.00 70.88 76 ASN A O 1
ATOM 598 N N . THR A 1 77 ? 22.570 -7.138 9.485 1.00 64.69 77 THR A N 1
ATOM 599 C CA . THR A 1 77 ? 22.836 -5.803 10.053 1.00 64.69 77 THR A CA 1
ATOM 600 C C . THR A 1 77 ? 21.870 -4.758 9.510 1.00 64.69 77 THR A C 1
ATOM 602 O O . THR A 1 77 ? 21.302 -3.994 10.287 1.00 64.69 77 THR A O 1
ATOM 605 N N . LEU A 1 78 ? 21.610 -4.752 8.199 1.00 62.25 78 LEU A N 1
ATOM 606 C CA . LEU A 1 78 ? 20.622 -3.855 7.596 1.00 62.25 78 LEU A CA 1
ATOM 607 C C . LEU A 1 78 ? 19.212 -4.097 8.138 1.00 62.25 78 LEU A C 1
ATOM 609 O O . LEU A 1 78 ? 18.492 -3.139 8.412 1.00 62.25 78 LEU A O 1
ATOM 613 N N . ASN A 1 79 ? 18.809 -5.360 8.288 1.00 68.94 79 ASN A N 1
ATOM 614 C CA . ASN A 1 79 ? 17.517 -5.702 8.870 1.00 68.94 79 ASN A CA 1
ATOM 615 C C . ASN A 1 79 ? 17.451 -5.299 10.345 1.00 68.94 79 ASN A C 1
ATOM 617 O O . ASN A 1 79 ? 16.430 -4.774 10.766 1.00 68.94 79 ASN A O 1
ATOM 621 N N . ASP A 1 80 ? 18.518 -5.469 11.120 1.00 70.81 80 ASP A N 1
ATOM 622 C CA . ASP A 1 80 ? 18.561 -5.066 12.526 1.00 70.81 80 ASP A CA 1
ATOM 623 C C . ASP A 1 80 ? 18.502 -3.540 12.673 1.00 70.81 80 ASP A C 1
ATOM 625 O O . ASP A 1 80 ? 17.821 -3.016 13.555 1.00 70.81 80 ASP A O 1
ATOM 629 N N . GLU A 1 81 ? 19.181 -2.794 11.802 1.00 63.50 81 GLU A N 1
ATOM 630 C CA . GLU A 1 81 ? 19.108 -1.332 11.759 1.00 63.50 81 GLU A CA 1
ATOM 631 C C . GLU A 1 81 ? 17.739 -0.826 11.305 1.00 63.50 81 GLU A C 1
ATOM 633 O O . GLU A 1 81 ? 17.221 0.152 11.859 1.00 63.50 81 GLU A O 1
ATOM 638 N N . ALA A 1 82 ? 17.140 -1.486 10.316 1.00 63.16 82 ALA A N 1
ATOM 639 C CA . ALA A 1 82 ? 15.789 -1.204 9.866 1.00 63.16 82 ALA A CA 1
ATOM 640 C C . ALA A 1 82 ? 14.764 -1.531 10.963 1.00 63.16 82 ALA A C 1
ATOM 642 O O . ALA A 1 82 ? 13.919 -0.683 11.238 1.00 63.16 82 ALA A O 1
ATOM 643 N N . ASP A 1 83 ? 14.893 -2.654 11.676 1.00 73.06 83 ASP A N 1
ATOM 644 C CA . ASP A 1 83 ? 14.021 -3.014 12.804 1.00 73.06 83 ASP A CA 1
ATOM 645 C C . ASP A 1 83 ? 14.151 -1.988 13.941 1.00 73.06 83 ASP A C 1
ATOM 647 O O . ASP A 1 83 ? 13.150 -1.443 14.407 1.00 73.06 83 ASP A O 1
ATOM 651 N N . LYS A 1 84 ? 15.384 -1.600 14.306 1.00 71.12 84 LYS A N 1
ATOM 652 C CA . LYS A 1 84 ? 15.656 -0.525 15.286 1.00 71.12 84 LYS A CA 1
ATOM 653 C C . LYS A 1 84 ? 15.095 0.829 14.858 1.00 71.12 84 LYS A C 1
ATOM 655 O O . LYS A 1 84 ? 14.725 1.642 15.701 1.00 71.12 84 LYS A O 1
ATOM 660 N N . SER A 1 85 ? 15.054 1.093 13.556 1.00 65.50 85 SER A N 1
ATOM 661 C CA . SER A 1 85 ? 14.514 2.333 12.993 1.00 65.50 85 SER A CA 1
ATOM 662 C C . SER A 1 85 ? 13.005 2.280 12.765 1.00 65.50 85 SER A C 1
ATOM 664 O O . SER A 1 85 ? 12.449 3.258 12.260 1.00 65.50 85 SER A O 1
ATOM 666 N N . GLY A 1 86 ? 12.350 1.160 13.090 1.00 68.12 86 GLY A N 1
ATOM 667 C CA . GLY A 1 86 ? 10.951 0.939 12.765 1.00 68.12 86 GLY A CA 1
ATOM 668 C C . GLY A 1 86 ? 10.717 1.086 11.265 1.00 68.12 86 GLY A C 1
ATOM 669 O O . GLY A 1 86 ? 9.842 1.844 10.850 1.00 68.12 86 GLY A O 1
ATOM 670 N N . MET A 1 87 ? 11.493 0.384 10.442 1.00 76.25 87 MET A N 1
ATOM 671 C CA . MET A 1 87 ? 11.329 0.231 8.993 1.00 76.25 87 MET A CA 1
ATOM 672 C C . MET A 1 87 ? 11.035 -1.239 8.651 1.00 76.25 87 MET A C 1
ATOM 674 O O . MET A 1 87 ? 11.416 -2.116 9.426 1.00 76.25 87 MET A O 1
ATOM 678 N N . PRO A 1 88 ? 10.348 -1.528 7.529 1.00 79.50 88 PRO A N 1
ATOM 679 C CA . PRO A 1 88 ? 10.080 -2.909 7.149 1.00 79.50 88 PRO A CA 1
ATOM 680 C C . PRO A 1 88 ? 11.392 -3.629 6.818 1.00 79.50 88 PRO A C 1
ATOM 682 O O . PRO A 1 88 ? 12.287 -3.044 6.204 1.00 79.50 88 PRO A O 1
ATOM 685 N N . ILE A 1 89 ? 11.493 -4.895 7.215 1.00 79.06 89 ILE A N 1
ATOM 686 C CA . ILE A 1 89 ? 12.694 -5.727 7.063 1.00 79.06 89 ILE A CA 1
ATOM 687 C C . ILE A 1 89 ? 12.451 -6.888 6.098 1.00 79.06 89 ILE A C 1
ATOM 689 O O . ILE A 1 89 ? 11.317 -7.180 5.719 1.00 79.06 89 ILE A O 1
ATOM 693 N N . GLY A 1 90 ? 13.507 -7.613 5.722 1.00 73.56 90 GLY A N 1
ATOM 694 C CA . GLY A 1 90 ? 13.408 -8.769 4.821 1.00 73.56 90 GLY A CA 1
ATOM 695 C C . GLY A 1 90 ? 12.347 -9.792 5.247 1.00 73.56 90 GLY A C 1
ATOM 696 O O . GLY A 1 90 ? 11.572 -10.246 4.410 1.00 73.56 90 GLY A O 1
ATOM 697 N N . LYS A 1 91 ? 12.217 -10.056 6.555 1.00 81.12 91 LYS A N 1
ATOM 698 C CA . LYS A 1 91 ? 11.194 -10.964 7.107 1.00 81.12 91 LYS A CA 1
ATOM 699 C C . LYS A 1 91 ? 9.756 -10.493 6.857 1.00 81.12 91 LYS A C 1
ATOM 701 O O . LYS A 1 91 ? 8.870 -11.332 6.724 1.00 81.12 91 LYS A O 1
ATOM 706 N N . ASP A 1 92 ? 9.504 -9.184 6.769 1.00 83.88 92 ASP A N 1
ATOM 707 C CA . ASP A 1 92 ? 8.188 -8.658 6.377 1.00 83.88 92 ASP A CA 1
ATOM 708 C C . ASP A 1 92 ? 7.905 -8.957 4.904 1.00 83.88 92 ASP A C 1
ATOM 710 O O . ASP A 1 92 ? 6.808 -9.394 4.553 1.00 83.88 92 ASP A O 1
ATOM 714 N N . GLY A 1 93 ? 8.919 -8.781 4.052 1.00 81.31 93 GLY A N 1
ATOM 715 C CA . GLY A 1 93 ? 8.869 -9.161 2.642 1.00 81.31 93 GLY A CA 1
ATOM 716 C C . GLY A 1 93 ? 8.604 -10.655 2.466 1.00 81.31 93 GLY A C 1
ATOM 717 O O . GLY A 1 93 ? 7.714 -11.028 1.710 1.00 81.31 93 GLY A O 1
ATOM 718 N N . GLU A 1 94 ? 9.298 -11.513 3.215 1.00 82.56 94 GLU A N 1
ATOM 719 C CA . GLU A 1 94 ? 9.082 -12.966 3.220 1.00 82.56 94 GLU A CA 1
ATOM 720 C C . GLU A 1 94 ? 7.693 -13.353 3.735 1.00 82.56 94 GLU A C 1
ATOM 722 O O . GLU A 1 94 ? 7.030 -14.202 3.136 1.00 82.56 94 GLU A O 1
ATOM 727 N N . PHE A 1 95 ? 7.222 -12.724 4.816 1.00 88.19 95 PHE A N 1
ATOM 728 C CA . PHE A 1 95 ? 5.878 -12.943 5.349 1.00 88.19 95 PHE A CA 1
ATOM 729 C C . PHE A 1 95 ? 4.812 -12.622 4.297 1.00 88.19 95 PHE A C 1
ATOM 731 O O . PHE A 1 95 ? 3.933 -13.446 4.024 1.00 88.19 95 PHE A O 1
ATOM 738 N N . LEU A 1 96 ? 4.910 -11.446 3.673 1.00 88.12 96 LEU A N 1
ATOM 739 C CA . LEU A 1 96 ? 3.985 -11.010 2.632 1.00 88.12 96 LEU A CA 1
ATOM 740 C C . LEU A 1 96 ? 4.101 -11.885 1.380 1.00 88.12 96 LEU A C 1
ATOM 742 O O . LEU A 1 96 ? 3.086 -12.330 0.847 1.00 88.12 96 LEU A O 1
ATOM 746 N N . ALA A 1 97 ? 5.319 -12.215 0.951 1.00 84.00 97 ALA A N 1
ATOM 747 C CA . ALA A 1 97 ? 5.557 -13.102 -0.180 1.00 84.00 97 ALA A CA 1
ATOM 748 C C . ALA A 1 97 ? 4.980 -14.499 0.069 1.00 84.00 97 ALA A C 1
ATOM 750 O O . ALA A 1 97 ? 4.419 -15.082 -0.849 1.00 84.00 97 ALA A O 1
ATOM 751 N N . LYS A 1 98 ? 5.036 -15.025 1.300 1.00 86.81 98 LYS A N 1
ATOM 752 C CA . LYS A 1 98 ? 4.401 -16.301 1.660 1.00 86.81 98 LYS A CA 1
ATOM 753 C C . LYS A 1 98 ? 2.879 -16.233 1.535 1.00 86.81 98 LYS A C 1
ATOM 755 O O . LYS A 1 98 ? 2.274 -17.175 1.031 1.00 86.81 98 LYS A O 1
ATOM 760 N N . LYS A 1 99 ? 2.257 -15.128 1.963 1.00 86.69 99 LYS A N 1
ATOM 761 C CA . LYS A 1 99 ? 0.808 -14.902 1.810 1.00 86.69 99 LYS A CA 1
ATOM 762 C C . LYS A 1 99 ? 0.400 -14.839 0.337 1.00 86.69 99 LYS A C 1
ATOM 764 O O . LYS A 1 99 ? -0.589 -15.463 -0.035 1.00 86.69 99 LYS A O 1
ATOM 769 N N . VAL A 1 100 ? 1.185 -14.146 -0.486 1.00 85.56 100 VAL A N 1
ATOM 770 C CA . VAL A 1 100 ? 0.970 -14.064 -1.937 1.00 85.56 100 VAL A CA 1
ATOM 771 C C . VAL A 1 100 ? 1.206 -15.421 -2.610 1.00 85.56 100 VAL A C 1
ATOM 773 O O . VAL A 1 100 ? 0.347 -15.866 -3.360 1.00 85.56 100 VAL A O 1
ATOM 776 N N . SER A 1 101 ? 2.302 -16.124 -2.296 1.00 84.75 101 SER A N 1
ATOM 777 C CA . SER A 1 101 ? 2.613 -17.465 -2.831 1.00 84.75 101 SER A CA 1
ATOM 778 C C . SER A 1 101 ? 1.470 -18.436 -2.585 1.00 84.75 101 SER A C 1
ATOM 780 O O . SER A 1 101 ? 0.991 -19.074 -3.512 1.00 84.75 101 SER A O 1
ATOM 782 N N . ALA A 1 102 ? 0.969 -18.484 -1.347 1.00 85.31 102 ALA A N 1
ATOM 783 C CA . ALA A 1 102 ? -0.107 -19.390 -0.966 1.00 85.31 102 ALA A CA 1
ATOM 784 C C . ALA A 1 102 ? -1.409 -19.140 -1.746 1.00 85.31 102 ALA A C 1
ATOM 786 O O . ALA A 1 102 ? -2.202 -20.066 -1.914 1.00 85.31 102 ALA A O 1
ATOM 787 N N . PHE A 1 103 ? -1.646 -17.906 -2.204 1.00 84.75 103 PHE A N 1
ATOM 788 C CA . PHE A 1 103 ? -2.752 -17.589 -3.104 1.00 84.75 103 PHE A CA 1
ATOM 789 C C . PHE A 1 103 ? -2.433 -18.014 -4.542 1.00 84.75 103 PHE A C 1
ATOM 791 O O . PHE A 1 103 ? -3.219 -18.733 -5.154 1.00 84.75 103 PHE A O 1
ATOM 798 N N . MET A 1 104 ? -1.264 -17.624 -5.056 1.00 81.12 104 MET A N 1
ATOM 799 C CA . MET A 1 104 ? -0.830 -17.914 -6.429 1.00 81.12 104 MET A CA 1
ATOM 800 C C . MET A 1 104 ? -0.675 -19.416 -6.716 1.00 81.12 104 MET A C 1
ATOM 802 O O . MET A 1 104 ? -0.846 -19.846 -7.849 1.00 81.12 104 MET A O 1
ATOM 806 N N . GLU A 1 105 ? -0.368 -20.228 -5.704 1.00 81.69 105 GLU A N 1
ATOM 807 C CA . GLU A 1 105 ? -0.310 -21.693 -5.811 1.00 81.69 105 GLU A CA 1
ATOM 808 C C . GLU A 1 105 ? -1.698 -22.329 -5.957 1.00 81.69 105 GLU A C 1
ATOM 810 O O . GLU A 1 105 ? -1.830 -23.412 -6.523 1.00 81.69 105 GLU A O 1
ATOM 815 N N . LYS A 1 106 ? -2.739 -21.671 -5.437 1.00 82.12 106 LYS A N 1
ATOM 816 C CA . LYS A 1 106 ? -4.118 -22.181 -5.420 1.00 82.12 106 LYS A CA 1
ATOM 817 C C . LYS A 1 106 ? -4.989 -21.589 -6.517 1.00 82.12 106 LYS A C 1
ATOM 819 O O . LYS A 1 106 ? -6.031 -22.157 -6.830 1.00 82.12 106 LYS A O 1
ATOM 824 N N . SER A 1 107 ? -4.597 -20.442 -7.060 1.00 76.12 107 SER A N 1
ATOM 825 C CA . SER A 1 107 ? -5.375 -19.703 -8.038 1.00 76.12 107 SER A CA 1
ATOM 826 C C . SER A 1 107 ? -4.497 -19.194 -9.166 1.00 76.12 107 SER A C 1
ATOM 828 O O . SER A 1 107 ? -3.423 -18.633 -8.959 1.00 76.12 107 SER A O 1
ATOM 830 N N . MET A 1 108 ? -5.018 -19.338 -10.380 1.00 72.12 108 MET A N 1
ATOM 831 C CA . MET A 1 108 ? -4.455 -18.713 -11.569 1.00 72.12 108 MET A CA 1
ATOM 832 C C . MET A 1 108 ? -4.987 -17.289 -11.764 1.00 72.12 108 MET A C 1
ATOM 834 O O . MET A 1 108 ? -4.634 -16.649 -12.748 1.00 72.12 108 MET A O 1
ATOM 838 N N . GLU A 1 109 ? -5.840 -16.769 -10.891 1.00 81.94 109 GLU A N 1
ATOM 839 C CA . GLU A 1 109 ? -6.439 -15.443 -11.049 1.00 81.94 109 GLU A CA 1
ATOM 840 C C . GLU A 1 109 ? -5.567 -14.328 -10.460 1.00 81.94 109 GLU A C 1
ATOM 842 O O . GLU A 1 109 ? -4.556 -14.563 -9.793 1.00 81.94 109 GLU A O 1
ATOM 847 N N . GLN A 1 110 ? -5.939 -13.081 -10.756 1.00 83.56 110 GLN A N 1
ATOM 848 C CA . GLN A 1 110 ? -5.355 -11.921 -10.094 1.00 83.56 110 GLN A CA 1
ATOM 849 C C . GLN A 1 110 ? -5.761 -11.932 -8.613 1.00 83.56 110 GLN A C 1
ATOM 851 O O . GLN A 1 110 ? -6.906 -12.232 -8.279 1.00 83.56 110 GLN A O 1
ATOM 856 N N . MET A 1 111 ? -4.823 -11.618 -7.717 1.00 86.69 111 MET A N 1
ATOM 857 C CA . MET A 1 111 ? -5.107 -11.627 -6.286 1.00 86.69 111 MET A CA 1
ATOM 858 C C . MET A 1 111 ? -6.076 -10.490 -5.936 1.00 86.69 111 MET A C 1
ATOM 860 O O . MET A 1 111 ? -5.793 -9.337 -6.276 1.00 86.69 111 MET A O 1
ATOM 864 N N . PRO A 1 112 ? -7.183 -10.769 -5.225 1.00 88.75 112 PRO A N 1
ATOM 865 C CA . PRO A 1 112 ? -8.097 -9.728 -4.788 1.00 88.75 112 PRO A CA 1
ATOM 866 C C . PRO A 1 112 ? -7.385 -8.677 -3.932 1.00 88.75 112 PRO A C 1
ATOM 868 O O . PRO A 1 112 ? -6.619 -9.001 -3.017 1.00 88.75 112 PRO A O 1
ATOM 871 N N . VAL A 1 113 ? -7.690 -7.403 -4.185 1.00 88.88 113 VAL A N 1
ATOM 872 C CA . VAL A 1 113 ? -7.143 -6.268 -3.422 1.00 88.88 113 VAL A CA 1
ATOM 873 C C . VAL A 1 113 ? -7.448 -6.403 -1.925 1.00 88.88 113 VAL A C 1
ATOM 875 O O . VAL A 1 113 ? -6.603 -6.079 -1.091 1.00 88.88 113 VAL A O 1
ATOM 878 N N . SER A 1 114 ? -8.619 -6.943 -1.572 1.00 88.56 114 SER A N 1
ATOM 879 C CA . SER A 1 114 ? -9.006 -7.237 -0.187 1.00 88.56 114 SER A CA 1
ATOM 880 C C . SER A 1 114 ? -8.031 -8.194 0.503 1.00 88.56 114 SER A C 1
ATOM 882 O O . SER A 1 114 ? -7.587 -7.923 1.617 1.00 88.56 114 SER A O 1
ATOM 884 N N . SER A 1 115 ? -7.617 -9.266 -0.173 1.00 89.31 115 SER A N 1
ATOM 885 C CA . SER A 1 115 ? -6.648 -10.227 0.363 1.00 89.31 115 SER A CA 1
ATOM 886 C C . SER A 1 115 ? -5.264 -9.601 0.562 1.00 89.31 115 SER A C 1
ATOM 888 O O . SER A 1 115 ? -4.582 -9.907 1.542 1.00 89.31 115 SER A O 1
ATOM 890 N N . LEU A 1 116 ? -4.842 -8.699 -0.332 1.00 91.62 116 LEU A N 1
ATOM 891 C CA . LEU A 1 116 ? -3.592 -7.949 -0.164 1.00 91.62 116 LEU A CA 1
ATOM 892 C C . LEU A 1 116 ? -3.670 -6.955 1.000 1.00 91.62 116 LEU A C 1
ATOM 894 O O . LEU A 1 116 ? -2.723 -6.855 1.779 1.00 91.62 116 LEU A O 1
ATOM 898 N N . LEU A 1 117 ? -4.796 -6.260 1.165 1.00 92.50 117 LEU A N 1
ATOM 899 C CA . LEU A 1 117 ? -5.030 -5.372 2.307 1.00 92.50 117 LEU A CA 1
ATOM 900 C C . LEU A 1 117 ? -4.964 -6.125 3.637 1.00 92.50 117 LEU A C 1
ATOM 902 O O . LEU A 1 117 ? -4.337 -5.644 4.579 1.00 92.50 117 LEU A O 1
ATOM 906 N N . GLU A 1 118 ? -5.545 -7.321 3.717 1.00 90.94 118 GLU A N 1
ATOM 907 C CA . GLU A 1 118 ? -5.442 -8.174 4.905 1.00 90.94 118 GLU A CA 1
ATOM 908 C C . GLU A 1 118 ? -4.006 -8.653 5.160 1.00 90.94 118 GLU A C 1
ATOM 910 O O . GLU A 1 118 ? -3.542 -8.676 6.308 1.00 90.94 118 GLU A O 1
ATOM 915 N N . ALA A 1 119 ? -3.262 -8.992 4.104 1.00 91.88 119 ALA A N 1
ATOM 916 C CA . ALA A 1 119 ? -1.849 -9.341 4.222 1.00 91.88 119 ALA A CA 1
ATOM 917 C C . ALA A 1 119 ? -1.024 -8.169 4.786 1.00 91.88 119 ALA A C 1
ATOM 919 O O . ALA A 1 119 ? -0.233 -8.369 5.707 1.00 91.88 119 ALA A O 1
ATOM 920 N N . LEU A 1 120 ? -1.258 -6.939 4.316 1.00 94.38 120 LEU A N 1
ATOM 921 C CA . LEU A 1 120 ? -0.611 -5.735 4.851 1.00 94.38 120 LEU A CA 1
ATOM 922 C C . LEU A 1 120 ? -1.011 -5.465 6.303 1.00 94.38 120 LEU A C 1
ATOM 924 O O . LEU A 1 120 ? -0.142 -5.234 7.146 1.00 94.38 120 LEU A O 1
ATOM 928 N N . ALA A 1 121 ? -2.309 -5.547 6.609 1.00 93.38 121 ALA A N 1
ATOM 929 C CA . ALA A 1 121 ? -2.846 -5.321 7.948 1.00 93.38 121 ALA A CA 1
ATOM 930 C C . ALA A 1 121 ? -2.245 -6.277 8.992 1.00 93.38 121 ALA A C 1
ATOM 932 O O . ALA A 1 121 ? -2.087 -5.906 10.157 1.00 93.38 121 ALA A O 1
ATOM 933 N N . SER A 1 122 ? -1.899 -7.492 8.554 1.00 91.56 122 SER A N 1
ATOM 934 C CA . SER A 1 122 ? -1.279 -8.544 9.365 1.00 91.56 122 SER A CA 1
ATOM 935 C C . SER A 1 122 ? 0.252 -8.579 9.317 1.00 91.56 122 SER A C 1
ATOM 937 O O . SER A 1 122 ? 0.851 -9.418 9.990 1.00 91.56 122 SER A O 1
ATOM 939 N N . SER A 1 123 ? 0.897 -7.685 8.562 1.00 92.25 123 SER A N 1
ATOM 940 C CA . SER A 1 123 ? 2.359 -7.654 8.476 1.00 92.25 123 SER A CA 1
ATOM 941 C C . SER A 1 123 ? 2.997 -7.310 9.833 1.00 92.25 123 SER A C 1
ATOM 943 O O . SER A 1 123 ? 2.501 -6.417 10.534 1.00 92.25 123 SER A O 1
ATOM 945 N N . PRO A 1 124 ? 4.103 -7.976 10.223 1.00 89.25 124 PRO A N 1
ATOM 946 C CA . PRO A 1 124 ? 4.774 -7.706 11.494 1.00 89.25 124 PRO A CA 1
ATOM 947 C C . PRO A 1 124 ? 5.146 -6.233 11.662 1.00 89.25 124 PRO A C 1
ATOM 949 O O . PRO A 1 124 ? 4.945 -5.679 12.740 1.00 89.25 124 PRO A O 1
ATOM 952 N N . TYR A 1 125 ? 5.611 -5.583 10.596 1.00 88.56 125 TYR A N 1
ATOM 953 C CA . TYR A 1 125 ? 5.925 -4.160 10.588 1.00 88.56 125 TYR A CA 1
ATOM 954 C C . TYR A 1 125 ? 4.751 -3.271 11.027 1.00 88.56 125 TYR A C 1
ATOM 956 O O . TYR A 1 125 ? 4.892 -2.445 11.931 1.00 88.56 125 TYR A O 1
ATOM 964 N N . LEU A 1 126 ? 3.572 -3.464 10.430 1.00 90.75 126 LEU A N 1
ATOM 965 C CA . LEU A 1 126 ? 2.393 -2.650 10.729 1.00 90.75 126 LEU A CA 1
ATOM 966 C C . LEU A 1 126 ? 1.792 -2.995 12.101 1.00 90.75 126 LEU A C 1
ATOM 968 O O . LEU A 1 126 ? 1.276 -2.121 12.798 1.00 90.75 126 LEU A O 1
ATOM 972 N N . VAL A 1 127 ? 1.880 -4.261 12.518 1.00 89.62 127 VAL A N 1
ATOM 973 C CA . VAL A 1 127 ? 1.461 -4.703 13.857 1.00 89.62 127 VAL A CA 1
ATOM 974 C C . VAL A 1 127 ? 2.363 -4.100 14.936 1.00 89.62 127 VAL A C 1
ATOM 976 O O . VAL A 1 127 ? 1.851 -3.561 15.915 1.00 89.62 127 VAL A O 1
ATOM 979 N N . LYS A 1 128 ? 3.690 -4.130 14.754 1.00 87.31 128 LYS A N 1
ATOM 980 C CA . LYS A 1 128 ? 4.658 -3.510 15.674 1.00 87.31 128 LYS A CA 1
ATOM 981 C C . LYS A 1 128 ? 4.410 -2.009 15.816 1.00 87.31 128 LYS A C 1
ATOM 983 O O . LYS A 1 128 ? 4.362 -1.518 16.940 1.00 87.31 128 LYS A O 1
ATOM 988 N N . ALA A 1 129 ? 4.201 -1.300 14.703 1.00 86.88 129 ALA A N 1
ATOM 989 C CA . ALA A 1 129 ? 3.906 0.133 14.722 1.00 86.88 129 ALA A CA 1
ATOM 990 C C . ALA A 1 129 ? 2.630 0.446 15.522 1.00 86.88 129 ALA A C 1
ATOM 992 O O . ALA A 1 129 ? 2.650 1.284 16.420 1.00 86.88 129 ALA A O 1
ATOM 993 N N . ALA A 1 130 ? 1.547 -0.294 15.276 1.00 86.94 130 ALA A N 1
ATOM 994 C CA . ALA A 1 130 ? 0.292 -0.118 16.003 1.00 86.94 130 ALA A CA 1
ATOM 995 C C . ALA A 1 130 ? 0.411 -0.447 17.505 1.00 86.94 130 ALA A C 1
ATOM 997 O O . ALA A 1 130 ? -0.199 0.223 18.336 1.00 86.94 130 ALA A O 1
ATOM 998 N N . LEU A 1 131 ? 1.198 -1.462 17.876 1.00 86.44 131 LEU A N 1
ATOM 999 C CA . LEU A 1 131 ? 1.460 -1.792 19.281 1.00 86.44 131 LEU A CA 1
ATOM 1000 C C . LEU A 1 131 ? 2.285 -0.707 19.983 1.00 86.44 131 LEU A C 1
ATOM 1002 O O . LEU A 1 131 ? 1.984 -0.368 21.127 1.00 86.44 131 LEU A O 1
ATOM 1006 N N . ALA A 1 132 ? 3.282 -0.138 19.302 1.00 83.38 132 ALA A N 1
ATOM 1007 C CA . ALA A 1 132 ? 4.080 0.959 19.839 1.00 83.38 132 ALA A CA 1
ATOM 1008 C C . ALA A 1 132 ? 3.215 2.199 20.129 1.00 83.38 132 ALA A C 1
ATOM 1010 O O . ALA A 1 132 ? 3.334 2.787 21.201 1.00 83.38 132 ALA A O 1
ATOM 1011 N N . GLU A 1 133 ? 2.282 2.541 19.233 1.00 80.50 133 GLU A N 1
ATOM 1012 C CA . GLU A 1 133 ? 1.307 3.622 19.450 1.00 80.50 133 GLU A CA 1
ATOM 1013 C C . GLU A 1 133 ? 0.422 3.371 20.682 1.00 80.50 133 GLU A C 1
ATOM 1015 O O . GLU A 1 133 ? 0.126 4.289 21.444 1.00 80.50 133 GLU A O 1
ATOM 1020 N N . VAL A 1 134 ? 0.008 2.122 20.918 1.00 79.69 134 VAL A N 1
ATOM 1021 C CA . VAL A 1 134 ? -0.830 1.762 22.077 1.00 79.69 134 VAL A CA 1
ATOM 1022 C C . VAL A 1 134 ? -0.054 1.881 23.394 1.00 79.69 134 VAL A C 1
ATOM 1024 O O . VAL A 1 134 ? -0.645 2.236 24.418 1.00 79.69 134 VAL A O 1
ATOM 1027 N N . GLN A 1 135 ? 1.247 1.587 23.381 1.00 80.38 135 GLN A N 1
ATOM 1028 C CA . GLN A 1 135 ? 2.111 1.598 24.566 1.00 80.38 135 GLN A CA 1
ATOM 1029 C C . GLN A 1 135 ? 2.581 3.004 24.962 1.00 80.38 135 GLN A C 1
ATOM 1031 O O . GLN A 1 135 ? 2.815 3.256 26.142 1.00 80.38 135 GLN A O 1
ATOM 1036 N N . GLN A 1 136 ? 2.691 3.931 24.011 1.00 80.44 136 GLN A N 1
ATOM 1037 C CA . GLN A 1 136 ? 3.113 5.304 24.287 1.00 80.44 136 GLN A CA 1
ATOM 1038 C C . GLN A 1 136 ? 1.957 6.113 24.894 1.00 80.44 136 GLN A C 1
ATOM 1040 O O . GLN A 1 136 ? 0.910 6.295 24.277 1.00 80.44 136 GLN A O 1
ATOM 1045 N N . ALA A 1 137 ? 2.133 6.595 26.128 1.00 70.75 137 ALA A N 1
ATOM 1046 C CA . ALA A 1 137 ? 1.095 7.337 26.852 1.00 70.75 137 ALA A CA 1
ATOM 1047 C C . ALA A 1 137 ? 0.798 8.718 26.240 1.00 70.75 137 ALA A C 1
ATOM 1049 O O . ALA A 1 137 ? -0.326 9.201 26.333 1.00 70.75 137 ALA A O 1
ATOM 1050 N N . GLU A 1 138 ? 1.796 9.328 25.602 1.00 74.56 138 GLU A N 1
ATOM 1051 C CA . GLU A 1 138 ? 1.732 10.689 25.055 1.00 74.56 138 GLU A CA 1
ATOM 1052 C C . GLU A 1 138 ? 1.155 10.749 23.632 1.00 74.56 138 GLU A C 1
ATOM 1054 O O . GLU A 1 138 ? 0.834 11.829 23.140 1.00 74.56 138 GLU A O 1
ATOM 1059 N N . VAL A 1 139 ? 1.003 9.601 22.959 1.00 75.06 139 VAL A N 1
ATOM 1060 C CA . VAL A 1 139 ? 0.459 9.544 21.599 1.00 75.06 139 VAL A CA 1
ATOM 1061 C C . VAL A 1 139 ? -1.068 9.460 21.662 1.00 75.06 139 VAL A C 1
ATOM 1063 O O . VAL A 1 139 ? -1.603 8.521 22.261 1.00 75.06 139 VAL A O 1
ATOM 1066 N N . PRO A 1 140 ? -1.802 10.398 21.030 1.00 75.75 140 PRO A N 1
ATOM 1067 C CA . PRO A 1 140 ? -3.254 10.325 20.943 1.00 75.75 140 PRO A CA 1
ATOM 1068 C C . PRO A 1 140 ? -3.700 9.017 20.283 1.00 75.75 140 PRO A C 1
ATOM 1070 O O . PRO A 1 140 ? -3.299 8.696 19.163 1.00 75.75 140 PRO A O 1
ATOM 1073 N N . LYS A 1 141 ? -4.537 8.251 20.987 1.00 84.19 141 LYS A N 1
ATOM 1074 C CA . LYS A 1 141 ? -4.967 6.918 20.551 1.00 84.19 141 LYS A CA 1
ATOM 1075 C C . LYS A 1 141 ? -6.247 7.002 19.736 1.00 84.19 141 LYS A C 1
ATOM 1077 O O . LYS A 1 141 ? -7.089 7.865 19.964 1.00 84.19 141 LYS A O 1
ATOM 1082 N N . VAL A 1 142 ? -6.398 6.053 18.818 1.00 88.62 142 VAL A N 1
ATOM 1083 C CA . VAL A 1 142 ? -7.653 5.855 18.089 1.00 88.62 142 VAL A CA 1
ATOM 1084 C C . VAL A 1 142 ? -8.715 5.376 19.084 1.00 88.62 142 VAL A C 1
ATOM 1086 O O . VAL A 1 142 ? -8.498 4.331 19.710 1.00 88.62 142 VAL A O 1
ATOM 1089 N N . PRO A 1 143 ? -9.833 6.100 19.260 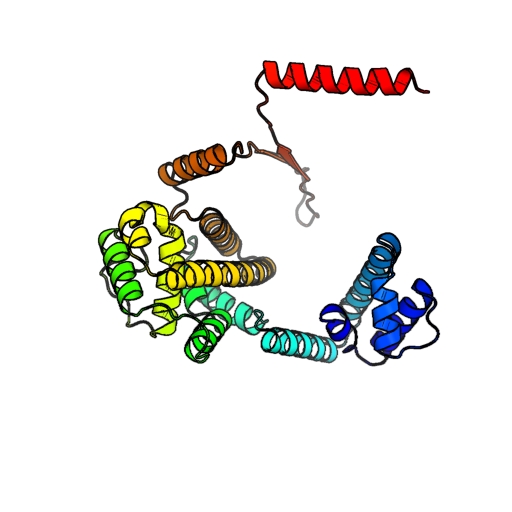1.00 90.88 143 PRO A N 1
ATOM 1090 C CA . PRO A 1 143 ? -10.902 5.665 20.146 1.00 90.88 143 PRO A CA 1
ATOM 1091 C C . PRO A 1 143 ? -11.495 4.327 19.676 1.00 90.88 143 PRO A C 1
ATOM 1093 O O . PRO A 1 143 ? -11.705 4.141 18.476 1.00 90.88 143 PRO A O 1
ATOM 1096 N N . PRO A 1 144 ? -11.821 3.392 20.586 1.00 90.88 144 PRO A N 1
ATOM 1097 C CA . PRO A 1 144 ? -12.530 2.167 20.213 1.00 90.88 144 PRO A CA 1
ATOM 1098 C C . PRO A 1 144 ? -13.854 2.450 19.487 1.00 90.88 144 PRO A C 1
ATOM 1100 O O . PRO A 1 144 ? -14.145 1.805 18.485 1.00 90.88 144 PRO A O 1
ATOM 1103 N N . ALA A 1 145 ? -14.590 3.476 19.932 1.00 93.12 145 ALA A N 1
ATOM 1104 C CA . ALA A 1 145 ? -15.844 3.905 19.315 1.00 93.12 145 ALA A CA 1
ATOM 1105 C C . ALA A 1 145 ? -15.676 4.299 17.836 1.00 93.12 145 ALA A C 1
ATOM 1107 O O . ALA A 1 145 ? -16.509 3.933 17.011 1.00 93.12 145 ALA A O 1
ATOM 1108 N N . ASP A 1 146 ? -14.574 4.970 17.484 1.00 95.19 146 ASP A N 1
ATOM 1109 C CA . ASP A 1 146 ? -14.255 5.308 16.096 1.00 95.19 146 ASP A CA 1
ATOM 1110 C C . ASP A 1 146 ? -14.047 4.043 15.256 1.00 95.19 146 ASP A C 1
ATOM 1112 O O . ASP A 1 146 ? -14.554 3.951 14.142 1.00 95.19 146 ASP A O 1
ATOM 1116 N N . LEU A 1 147 ? -13.328 3.042 15.780 1.00 93.88 147 LEU A N 1
ATOM 1117 C CA . LEU A 1 147 ? -13.115 1.772 15.073 1.00 93.88 147 LEU A CA 1
ATOM 1118 C C . LEU A 1 147 ? -14.431 1.028 14.832 1.00 93.88 147 LEU A C 1
ATOM 1120 O O . LEU A 1 147 ? -14.625 0.466 13.755 1.00 93.88 147 LEU A O 1
ATOM 1124 N N . ASP A 1 148 ? -15.334 1.047 15.807 1.00 93.19 148 ASP A N 1
ATOM 1125 C CA . ASP A 1 148 ? -16.638 0.396 15.697 1.00 93.19 148 ASP A CA 1
ATOM 1126 C C . ASP A 1 148 ? -17.557 1.140 14.717 1.00 93.19 148 ASP A C 1
ATOM 1128 O O . ASP A 1 148 ? -18.205 0.505 13.883 1.00 93.19 148 ASP A O 1
ATOM 1132 N N . ALA A 1 149 ? -17.542 2.478 14.731 1.00 94.31 149 ALA A N 1
ATOM 1133 C CA . ALA A 1 149 ? -18.254 3.306 13.758 1.00 94.31 149 ALA A CA 1
ATOM 1134 C C . ALA A 1 149 ? -17.741 3.079 12.326 1.00 94.31 149 ALA A C 1
ATOM 1136 O O . ALA A 1 149 ? -18.534 2.934 11.392 1.00 94.31 149 ALA A O 1
ATOM 1137 N N . ILE A 1 150 ? -16.418 2.988 12.148 1.00 94.69 150 ILE A N 1
ATOM 1138 C CA . ILE A 1 150 ? -15.798 2.676 10.854 1.00 94.69 150 ILE A CA 1
ATOM 1139 C C . ILE A 1 150 ? -16.232 1.289 10.375 1.00 94.69 150 ILE A C 1
ATOM 1141 O O . ILE A 1 150 ? -16.608 1.140 9.214 1.00 94.69 150 ILE A O 1
ATOM 1145 N N . GLU A 1 151 ? -16.190 0.273 11.240 1.00 93.19 151 GLU A N 1
ATOM 1146 C CA . GLU A 1 151 ? -16.579 -1.087 10.860 1.00 93.19 151 GLU A CA 1
ATOM 1147 C C . GLU A 1 151 ? -18.058 -1.167 10.470 1.00 93.19 151 GLU A C 1
ATOM 1149 O O . GLU A 1 151 ? -18.381 -1.763 9.443 1.00 93.19 151 GLU A O 1
ATOM 1154 N N . ALA A 1 152 ? -18.949 -0.534 11.239 1.00 91.56 152 ALA A N 1
ATOM 1155 C CA . ALA A 1 152 ? -20.377 -0.489 10.936 1.00 91.56 152 ALA A CA 1
ATOM 1156 C C . ALA A 1 152 ? -20.653 0.173 9.577 1.00 91.56 152 ALA A C 1
ATOM 1158 O O . ALA A 1 152 ? -21.409 -0.362 8.765 1.00 91.56 152 ALA A O 1
ATOM 1159 N N . ALA A 1 153 ? -19.991 1.295 9.291 1.00 92.94 153 ALA A N 1
ATOM 1160 C CA . ALA A 1 153 ? -20.120 1.978 8.010 1.00 92.94 153 ALA A CA 1
ATOM 1161 C C . ALA A 1 153 ? -19.556 1.146 6.843 1.00 92.94 153 ALA A C 1
ATOM 1163 O O . ALA A 1 153 ? -20.187 1.055 5.792 1.00 92.94 153 ALA A O 1
ATOM 1164 N N . LEU A 1 154 ? -18.408 0.482 7.016 1.00 92.25 154 LEU A N 1
ATOM 1165 C CA . LEU A 1 154 ? -17.832 -0.393 5.985 1.00 92.25 154 LEU A CA 1
ATOM 1166 C C . LEU A 1 154 ? -18.719 -1.611 5.686 1.00 92.25 154 LEU A C 1
ATOM 1168 O O . LEU A 1 154 ? -18.844 -1.991 4.520 1.00 92.25 154 LEU A O 1
ATOM 1172 N N . LYS A 1 155 ? -19.360 -2.186 6.711 1.00 90.62 155 LYS A N 1
ATOM 1173 C CA . LYS A 1 155 ? -20.362 -3.252 6.560 1.00 90.62 155 LYS A CA 1
ATOM 1174 C C . LYS A 1 155 ? -21.575 -2.771 5.773 1.00 90.62 155 LYS A C 1
ATOM 1176 O O . LYS A 1 155 ? -21.942 -3.397 4.784 1.00 90.62 155 LYS A O 1
ATOM 1181 N N . ALA A 1 156 ? -22.134 -1.615 6.140 1.00 90.69 156 ALA A N 1
ATOM 1182 C CA . ALA A 1 156 ? -23.268 -1.019 5.432 1.00 90.69 156 ALA A CA 1
ATOM 1183 C C . ALA A 1 156 ? -22.960 -0.726 3.950 1.00 90.69 156 ALA A C 1
ATOM 1185 O O . ALA A 1 156 ? -23.842 -0.815 3.099 1.00 90.69 156 ALA A O 1
ATOM 1186 N N . LEU A 1 157 ? -21.701 -0.412 3.625 1.00 89.50 157 LEU A N 1
ATOM 1187 C CA . LEU A 1 157 ? -21.233 -0.194 2.254 1.00 89.50 157 LEU A CA 1
ATOM 1188 C C . LEU A 1 157 ? -20.957 -1.482 1.462 1.00 89.50 157 LEU A C 1
ATOM 1190 O O . LEU A 1 157 ? -20.613 -1.380 0.278 1.00 89.50 157 LEU A O 1
ATOM 1194 N N . GLY A 1 158 ? -21.046 -2.658 2.092 1.00 85.62 158 GLY A N 1
ATOM 1195 C CA . GLY A 1 158 ? -20.685 -3.940 1.486 1.00 85.62 158 GLY A CA 1
ATOM 1196 C C . GLY A 1 158 ? -19.203 -4.026 1.113 1.00 85.62 158 GLY A C 1
ATOM 1197 O O . GLY A 1 158 ? -18.854 -4.630 0.101 1.00 85.62 158 GLY A O 1
ATOM 1198 N N . ALA A 1 159 ? -18.315 -3.373 1.873 1.00 85.56 159 ALA A N 1
ATOM 1199 C CA . ALA A 1 159 ? -16.885 -3.400 1.581 1.00 85.56 159 ALA A CA 1
ATOM 1200 C C . ALA A 1 159 ? -16.352 -4.843 1.636 1.00 85.56 159 ALA A C 1
ATOM 1202 O O . ALA A 1 159 ? -16.612 -5.565 2.596 1.00 85.56 159 ALA A O 1
ATOM 1203 N N . ALA A 1 160 ? -15.566 -5.252 0.633 1.00 78.38 160 AL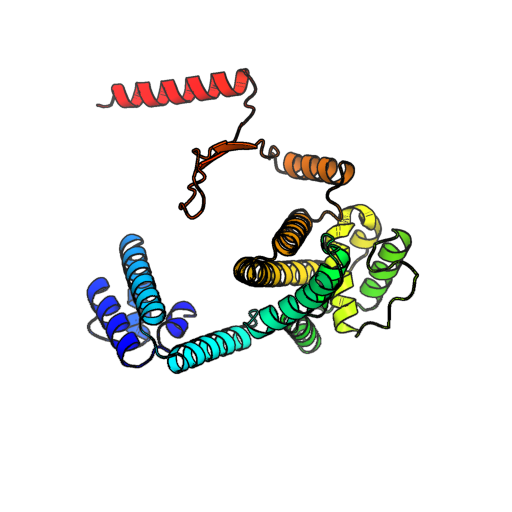A A N 1
ATOM 1204 C CA . ALA A 1 160 ? -15.166 -6.650 0.431 1.00 78.38 160 ALA A CA 1
ATOM 1205 C C . ALA A 1 160 ? -14.547 -7.324 1.675 1.00 78.38 160 ALA A C 1
ATOM 1207 O O . ALA A 1 160 ? -14.840 -8.480 1.960 1.00 78.38 160 ALA A O 1
ATOM 1208 N N . CYS A 1 161 ? -13.741 -6.596 2.457 1.00 77.56 161 CYS A N 1
ATOM 1209 C CA . CYS A 1 161 ? -13.109 -7.117 3.676 1.00 77.56 161 CYS A CA 1
ATOM 1210 C C . CYS A 1 161 ? -14.075 -7.278 4.871 1.00 77.56 161 CYS A C 1
ATOM 1212 O O . CYS A 1 161 ? -13.685 -7.810 5.909 1.00 77.56 161 CYS A O 1
ATOM 1214 N N . PHE A 1 162 ? -15.308 -6.784 4.775 1.00 80.00 162 PHE A N 1
ATOM 1215 C CA . PHE A 1 162 ? -16.261 -6.707 5.887 1.00 80.00 162 PHE A CA 1
ATOM 1216 C C . PHE A 1 162 ? -17.652 -7.228 5.519 1.00 80.00 162 PHE A C 1
ATOM 1218 O O . PHE A 1 162 ? -18.594 -6.982 6.261 1.00 80.00 162 PHE A O 1
ATOM 1225 N N . SER A 1 163 ? -17.790 -7.950 4.405 1.00 68.62 163 SER A N 1
ATOM 1226 C CA . SER A 1 163 ? -19.044 -8.639 4.087 1.00 68.62 163 SER A CA 1
ATOM 1227 C C . SER A 1 163 ? -19.378 -9.699 5.150 1.00 68.62 163 SER A C 1
ATOM 1229 O O . SER A 1 163 ? -18.479 -10.312 5.727 1.00 68.62 163 SER A O 1
ATOM 1231 N N . ASP A 1 164 ? -20.670 -9.895 5.429 1.00 55.88 164 ASP A N 1
ATOM 1232 C CA . ASP A 1 164 ? -21.183 -10.675 6.572 1.00 55.88 164 ASP A CA 1
ATOM 1233 C C . ASP A 1 164 ? -20.951 -12.201 6.483 1.00 55.88 164 ASP A C 1
ATOM 1235 O O . ASP A 1 164 ? -21.429 -12.959 7.327 1.00 55.88 164 ASP A O 1
ATOM 1239 N N . VAL A 1 165 ? -20.203 -12.675 5.483 1.00 54.03 165 VAL A N 1
ATOM 1240 C CA . VAL A 1 165 ? -19.967 -14.102 5.238 1.00 54.03 165 VAL A CA 1
ATOM 1241 C C . VAL A 1 165 ? -18.597 -14.507 5.795 1.00 54.03 165 VAL A C 1
ATOM 1243 O O . VAL A 1 165 ? -17.558 -14.181 5.231 1.00 54.03 165 VAL A O 1
ATOM 1246 N N . GLU A 1 166 ? -18.610 -15.223 6.923 1.00 46.84 166 GLU A N 1
ATOM 1247 C CA . GLU A 1 166 ? -17.513 -16.081 7.413 1.00 46.84 166 GLU A CA 1
ATOM 1248 C C . GLU A 1 166 ? -16.113 -15.447 7.554 1.00 46.84 166 GLU A C 1
ATOM 1250 O O . GLU A 1 166 ? -15.096 -16.097 7.306 1.00 46.84 166 GLU A O 1
ATOM 1255 N N . ALA A 1 167 ? -15.999 -14.201 8.020 1.00 58.12 167 ALA A N 1
ATOM 1256 C CA . ALA A 1 167 ? -14.687 -13.702 8.431 1.00 58.12 167 ALA A CA 1
ATOM 1257 C C . ALA A 1 167 ? -14.295 -14.329 9.790 1.00 58.12 167 ALA A C 1
ATOM 1259 O O . ALA A 1 167 ? -14.967 -14.059 10.792 1.00 58.12 167 ALA A O 1
ATOM 1260 N N . PRO A 1 168 ? -13.219 -15.139 9.883 1.00 61.34 168 PRO A N 1
ATOM 1261 C CA . PRO A 1 168 ? -12.723 -15.600 11.175 1.00 61.34 168 PRO A CA 1
ATOM 1262 C C . PRO A 1 168 ? -12.374 -14.394 12.062 1.00 61.34 168 PRO A C 1
ATOM 1264 O O . PRO A 1 168 ? -11.966 -13.346 11.543 1.00 61.34 168 PRO A O 1
ATOM 1267 N N . PRO A 1 169 ? -12.504 -14.512 13.397 1.00 72.00 169 PRO A N 1
ATOM 1268 C CA . PRO A 1 169 ? -12.218 -13.405 14.298 1.00 72.00 169 PRO A CA 1
ATOM 1269 C C . PRO A 1 169 ? -10.783 -12.915 14.087 1.00 72.00 169 PRO A C 1
ATOM 1271 O O . PRO A 1 169 ? -9.811 -13.660 14.233 1.00 72.00 169 PRO A O 1
ATOM 1274 N N . ARG A 1 170 ? -10.652 -11.641 13.707 1.00 84.38 170 ARG A N 1
ATOM 1275 C CA . ARG A 1 170 ? -9.356 -11.008 13.450 1.00 84.38 170 ARG A CA 1
ATOM 1276 C C . ARG A 1 170 ? -8.731 -10.555 14.770 1.00 84.38 170 ARG A C 1
ATOM 1278 O O . ARG A 1 170 ? -9.441 -9.983 15.600 1.00 84.38 170 ARG A O 1
ATOM 1285 N N . PRO A 1 171 ? -7.407 -10.713 14.962 1.00 87.81 171 PRO A N 1
ATOM 1286 C CA . PRO A 1 171 ? -6.729 -10.125 16.111 1.00 87.81 171 PRO A CA 1
ATOM 1287 C C . PRO A 1 171 ? -6.990 -8.609 16.186 1.00 87.81 171 PRO A C 1
ATOM 1289 O O . PRO A 1 171 ? -6.967 -7.958 15.137 1.00 87.81 171 PRO A O 1
ATOM 1292 N N . PRO A 1 172 ? -7.179 -8.012 17.379 1.00 88.50 172 PRO A N 1
ATOM 1293 C CA . PRO A 1 172 ? -7.599 -6.612 17.511 1.00 88.50 172 PRO A CA 1
ATOM 1294 C C . PRO A 1 172 ? -6.722 -5.606 16.754 1.00 88.50 172 PRO A C 1
ATOM 1296 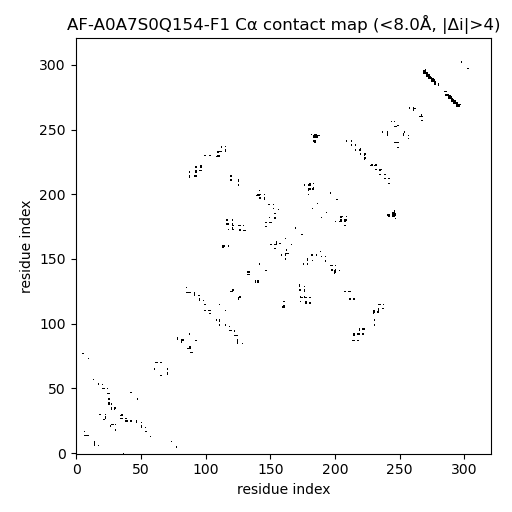O O . PRO A 1 172 ? -7.234 -4.694 16.110 1.00 88.50 172 PRO A O 1
ATOM 1299 N N . VAL A 1 173 ? -5.399 -5.803 16.766 1.00 90.50 173 VAL A N 1
ATOM 1300 C CA . VAL A 1 173 ? -4.446 -4.932 16.055 1.00 90.50 173 VAL A CA 1
ATOM 1301 C C . VAL A 1 173 ? -4.570 -5.072 14.536 1.00 90.50 173 VAL A C 1
ATOM 1303 O O . VAL A 1 173 ? -4.523 -4.080 13.813 1.00 90.50 173 VAL A O 1
ATOM 1306 N N . VAL A 1 174 ? -4.790 -6.293 14.045 1.00 90.88 174 VAL A N 1
ATOM 1307 C CA . VAL A 1 174 ? -5.001 -6.552 12.614 1.00 90.88 174 VAL A CA 1
ATOM 1308 C C . VAL A 1 174 ? -6.338 -5.966 12.168 1.00 90.88 174 VAL A C 1
ATOM 1310 O O . VAL A 1 174 ? -6.390 -5.305 11.133 1.00 90.88 174 VAL A O 1
ATOM 1313 N N . ARG A 1 175 ? -7.401 -6.126 12.976 1.00 92.31 175 ARG A N 1
ATOM 1314 C CA . ARG A 1 175 ? -8.702 -5.473 12.752 1.00 92.31 175 ARG A CA 1
ATOM 1315 C C . ARG A 1 175 ? -8.527 -3.960 12.657 1.00 92.31 175 ARG A C 1
ATOM 1317 O O . ARG A 1 175 ? -8.952 -3.374 11.669 1.00 92.31 175 ARG A O 1
ATOM 1324 N N . ARG A 1 176 ? -7.857 -3.338 13.634 1.00 93.31 176 ARG A N 1
ATOM 1325 C CA . ARG A 1 176 ? -7.566 -1.896 13.631 1.00 93.31 176 ARG A CA 1
ATOM 1326 C C . ARG A 1 176 ? -6.884 -1.469 12.333 1.00 93.31 176 ARG A C 1
ATOM 1328 O O . ARG A 1 176 ? -7.364 -0.560 11.667 1.00 93.31 176 ARG A O 1
ATOM 1335 N N . ASN A 1 177 ? -5.779 -2.115 11.974 1.00 94.81 177 ASN A N 1
ATOM 1336 C CA . ASN A 1 177 ? -5.010 -1.753 10.786 1.00 94.81 177 ASN A CA 1
ATOM 1337 C C . ASN A 1 177 ? -5.850 -1.883 9.508 1.00 94.81 177 ASN A C 1
ATOM 1339 O O . ASN A 1 177 ? -5.843 -0.984 8.670 1.00 94.81 177 ASN A O 1
ATOM 1343 N N . LEU A 1 178 ? -6.625 -2.962 9.387 1.00 94.50 178 LEU A N 1
ATOM 1344 C CA . LEU A 1 178 ? -7.510 -3.184 8.247 1.00 94.50 178 LEU A CA 1
ATOM 1345 C C . LEU A 1 178 ? -8.609 -2.118 8.156 1.00 94.50 178 LEU A C 1
ATOM 1347 O O . LEU A 1 178 ? -8.870 -1.615 7.063 1.00 94.50 178 LEU A O 1
ATOM 1351 N N . LEU A 1 179 ? -9.218 -1.739 9.284 1.00 94.94 179 LEU A N 1
ATOM 1352 C CA . LEU A 1 179 ? -10.216 -0.667 9.353 1.00 94.94 179 LEU A CA 1
ATOM 1353 C C . LEU A 1 179 ? -9.619 0.680 8.941 1.00 94.94 179 LEU A C 1
ATOM 1355 O O . LEU A 1 179 ? -10.216 1.382 8.135 1.00 94.94 179 LEU A O 1
ATOM 1359 N N . LEU A 1 180 ? -8.423 1.022 9.425 1.00 95.62 180 LEU A N 1
ATOM 1360 C CA . LEU A 1 180 ? -7.750 2.285 9.100 1.00 95.62 180 LEU A CA 1
ATOM 1361 C C . LEU A 1 180 ? -7.351 2.393 7.622 1.00 95.62 180 LEU A C 1
ATOM 1363 O O . LEU A 1 180 ? -7.469 3.472 7.035 1.00 95.62 180 LEU A O 1
ATOM 1367 N N . LEU A 1 181 ? -6.905 1.290 7.013 1.00 96.25 181 LEU A N 1
ATOM 1368 C CA . LEU A 1 181 ? -6.621 1.231 5.576 1.00 96.25 181 LEU A CA 1
ATOM 1369 C C . LEU A 1 181 ? -7.912 1.297 4.754 1.00 96.25 181 LEU A C 1
ATOM 1371 O O . LEU A 1 181 ? -7.983 2.020 3.763 1.00 96.25 181 LEU A O 1
ATOM 1375 N N . SER A 1 182 ? -8.957 0.594 5.187 1.00 94.69 182 SER A N 1
ATOM 1376 C CA . SER A 1 182 ? -10.247 0.572 4.488 1.00 94.69 182 SER A CA 1
ATOM 1377 C C . SER A 1 182 ? -10.986 1.906 4.592 1.00 94.69 182 SER A C 1
ATOM 1379 O O . SER A 1 182 ? -11.614 2.323 3.619 1.00 94.69 182 SER A O 1
ATOM 1381 N N . LEU A 1 183 ? -10.853 2.605 5.726 1.00 95.06 183 LEU A N 1
ATOM 1382 C CA . LEU A 1 183 ? -11.310 3.979 5.923 1.00 95.06 183 LEU A CA 1
ATOM 1383 C C . LEU A 1 183 ? -10.675 4.911 4.895 1.00 95.06 183 LEU A C 1
ATOM 1385 O O . LEU A 1 183 ? -11.380 5.700 4.278 1.00 95.06 183 LEU A O 1
ATOM 1389 N N . HIS A 1 184 ? -9.357 4.814 4.695 1.00 95.25 184 HIS A N 1
ATOM 1390 C CA . HIS A 1 184 ? -8.654 5.648 3.719 1.00 95.25 184 HIS A CA 1
ATOM 1391 C C . HIS A 1 184 ? -9.204 5.450 2.304 1.00 95.25 184 HIS A C 1
ATOM 1393 O O . HIS A 1 184 ? -9.501 6.426 1.620 1.00 95.25 184 HIS A O 1
ATOM 1399 N N . LEU A 1 185 ? -9.407 4.196 1.894 1.00 94.06 185 LEU A N 1
ATOM 1400 C CA . LEU A 1 185 ? -9.927 3.861 0.565 1.00 94.06 185 LEU A CA 1
ATOM 1401 C C . LEU A 1 185 ? -11.399 4.260 0.368 1.00 94.06 185 LEU A C 1
ATOM 1403 O O . LEU A 1 185 ? -11.800 4.609 -0.738 1.00 94.06 185 LEU A O 1
ATOM 1407 N N . ASN A 1 186 ? -12.211 4.220 1.428 1.00 92.88 186 ASN A N 1
ATOM 1408 C CA . ASN A 1 186 ? -13.651 4.505 1.371 1.00 92.88 186 ASN A CA 1
ATOM 1409 C C . ASN A 1 186 ? -14.022 5.886 1.929 1.00 92.88 186 ASN A C 1
ATOM 1411 O O . ASN A 1 186 ? -15.204 6.186 2.099 1.00 92.88 186 ASN A O 1
ATOM 1415 N N . ARG A 1 187 ? -13.040 6.762 2.176 1.00 91.12 187 ARG A N 1
ATOM 1416 C CA . ARG A 1 187 ? -13.235 8.048 2.865 1.00 91.12 187 ARG A CA 1
ATOM 1417 C C . ARG A 1 187 ? -14.326 8.912 2.232 1.00 91.12 187 ARG A C 1
ATOM 1419 O O . ARG A 1 187 ? -15.058 9.594 2.939 1.00 91.12 187 ARG A O 1
ATOM 1426 N N . LYS A 1 188 ? -14.444 8.879 0.900 1.00 88.12 188 LYS A N 1
ATOM 1427 C CA . LYS A 1 188 ? -15.471 9.622 0.150 1.00 88.12 188 LYS A CA 1
ATOM 1428 C C . LYS A 1 188 ? -16.877 9.049 0.337 1.00 88.12 188 LYS A C 1
ATOM 1430 O O . LYS A 1 188 ? -17.809 9.823 0.515 1.00 88.12 188 LYS A O 1
ATOM 1435 N N . ARG A 1 189 ? -17.024 7.720 0.357 1.00 89.81 189 ARG A N 1
ATOM 1436 C CA . ARG A 1 189 ? -18.308 7.040 0.616 1.00 89.81 189 ARG A CA 1
ATOM 1437 C C . ARG A 1 189 ? -18.748 7.179 2.073 1.00 89.81 189 ARG A C 1
ATOM 1439 O O . ARG A 1 189 ? -19.935 7.164 2.361 1.00 89.81 189 ARG A O 1
ATOM 1446 N N . MET A 1 190 ? -17.786 7.349 2.976 1.00 91.12 190 MET A N 1
ATOM 1447 C CA . MET A 1 190 ? -17.989 7.469 4.421 1.00 91.12 190 MET A CA 1
ATOM 1448 C C . MET A 1 190 ? -17.882 8.917 4.918 1.00 91.12 190 MET A C 1
ATOM 1450 O O . MET A 1 190 ? -17.506 9.143 6.065 1.00 91.12 190 MET A O 1
ATOM 1454 N N . ALA A 1 191 ? -18.166 9.911 4.070 1.00 88.56 191 ALA A N 1
ATOM 1455 C CA . ALA A 1 191 ? -17.893 11.316 4.381 1.00 88.56 191 ALA A CA 1
ATOM 1456 C C . ALA A 1 191 ? -18.538 11.793 5.697 1.00 88.56 191 ALA A C 1
ATOM 1458 O O . ALA A 1 191 ? -17.893 12.527 6.440 1.00 88.56 191 ALA A O 1
ATOM 1459 N N . GLN A 1 192 ? -19.762 11.344 5.999 1.00 88.75 192 GLN A N 1
ATOM 1460 C CA . GLN A 1 192 ? -20.458 11.658 7.255 1.00 88.75 192 GLN A CA 1
ATOM 1461 C C . GLN A 1 192 ? -19.731 11.060 8.462 1.00 88.75 192 GLN A C 1
ATOM 1463 O O . GLN A 1 192 ? -19.305 11.798 9.341 1.00 88.75 192 GLN A O 1
ATOM 1468 N N . THR A 1 193 ? -19.470 9.748 8.447 1.00 90.25 193 THR A N 1
ATOM 1469 C CA . THR A 1 193 ? -18.710 9.072 9.509 1.00 90.25 193 THR A CA 1
ATOM 1470 C C . THR A 1 193 ? -17.361 9.746 9.734 1.00 90.25 193 THR A C 1
ATOM 1472 O O . THR A 1 193 ? -17.001 10.029 10.865 1.00 90.25 193 THR A O 1
ATOM 1475 N N . VAL A 1 194 ? -16.633 10.074 8.660 1.00 89.06 194 VAL A N 1
ATOM 1476 C CA . VAL A 1 194 ? -15.311 10.720 8.717 1.00 89.06 194 VAL A CA 1
ATOM 1477 C C . VAL A 1 194 ? -15.346 12.092 9.398 1.00 89.06 194 VAL A C 1
ATOM 1479 O O . VAL A 1 194 ? -14.357 12.456 10.029 1.00 89.06 194 VAL A O 1
ATOM 1482 N N . GLN A 1 195 ? -16.436 12.854 9.268 1.00 90.31 195 GLN A N 1
ATOM 1483 C CA . GLN A 1 195 ? -16.590 14.153 9.937 1.00 90.31 195 GLN A CA 1
ATOM 1484 C C . GLN A 1 195 ? -16.752 14.013 11.454 1.00 90.31 195 GLN A C 1
ATOM 1486 O O . GLN A 1 195 ? -16.364 14.917 12.189 1.00 90.31 195 GLN A O 1
ATOM 1491 N N . GLU A 1 196 ? -17.297 12.887 11.908 1.00 90.94 196 GLU A N 1
ATOM 1492 C CA . GLU A 1 196 ? -17.549 12.592 13.320 1.00 90.94 196 GLU A CA 1
ATOM 1493 C C . GLU A 1 196 ? -16.346 11.927 14.012 1.00 90.94 196 GLU A C 1
ATOM 1495 O O . GLU A 1 196 ? -16.295 11.881 15.240 1.00 90.94 196 GLU A O 1
ATOM 1500 N N . LEU A 1 197 ? -15.363 11.432 13.245 1.00 92.25 197 LEU A N 1
ATOM 1501 C CA . LEU A 1 197 ? -14.175 10.773 13.795 1.00 92.25 197 LEU A CA 1
ATOM 1502 C C . LEU A 1 197 ? -13.273 11.747 14.553 1.00 92.25 197 LEU A C 1
ATOM 1504 O O . LEU A 1 197 ? -13.027 12.883 14.133 1.00 92.25 197 LEU A O 1
ATOM 1508 N N . ALA A 1 198 ? -12.660 11.246 15.620 1.00 91.81 198 ALA A N 1
ATOM 1509 C CA . ALA A 1 198 ? -11.671 11.996 16.366 1.00 91.81 198 ALA A CA 1
ATOM 1510 C C . ALA A 1 198 ? -10.421 12.278 15.495 1.00 91.81 198 ALA A C 1
ATOM 1512 O O . ALA A 1 198 ? -9.977 11.413 14.725 1.00 91.81 198 ALA A O 1
ATOM 1513 N N . PRO A 1 199 ? -9.766 13.450 15.642 1.00 89.88 199 PRO A N 1
ATOM 1514 C CA . PRO A 1 199 ? -8.549 13.784 14.894 1.00 89.88 199 PRO A CA 1
ATOM 1515 C C . PRO A 1 199 ? -7.431 12.717 14.932 1.00 89.88 199 PRO A C 1
ATOM 1517 O O . PRO A 1 199 ? -6.821 12.473 13.883 1.00 89.88 199 PRO A O 1
ATOM 1520 N N . PRO A 1 200 ? -7.175 12.019 16.064 1.00 90.75 200 PRO A N 1
ATOM 1521 C CA . PRO A 1 200 ? -6.189 10.936 16.124 1.00 90.75 200 PRO A CA 1
ATOM 1522 C C . PRO A 1 200 ? -6.447 9.801 15.127 1.00 90.75 200 PRO A C 1
ATOM 1524 O O . PRO A 1 200 ? -5.503 9.217 14.599 1.00 90.75 200 PRO A O 1
ATOM 1527 N N . THR A 1 201 ? -7.710 9.512 14.811 1.00 92.81 201 THR A N 1
ATOM 1528 C CA . THR A 1 201 ? -8.110 8.443 13.884 1.00 92.81 201 THR A CA 1
ATOM 1529 C C . THR A 1 201 ? -7.697 8.753 12.452 1.00 92.81 201 THR A C 1
ATOM 1531 O O . THR A 1 201 ? -7.162 7.891 11.752 1.00 92.81 201 THR A O 1
ATOM 1534 N N . SER A 1 202 ? -7.851 10.012 12.031 1.00 90.50 202 SER A N 1
ATOM 1535 C CA . SER A 1 202 ? -7.364 10.472 10.726 1.00 90.50 202 SER A CA 1
ATOM 1536 C C . SER A 1 202 ? -5.835 10.407 10.631 1.00 90.50 202 SER A C 1
ATOM 1538 O O . SER A 1 202 ? -5.305 9.967 9.609 1.00 90.50 202 SER A O 1
ATOM 1540 N N . GLY A 1 203 ? -5.125 10.798 11.696 1.00 90.25 203 GLY A N 1
ATOM 1541 C CA . GLY A 1 203 ? -3.663 10.704 11.764 1.00 90.25 203 GLY A CA 1
ATOM 1542 C C . GLY A 1 203 ? -3.163 9.258 11.700 1.00 90.25 203 GLY A C 1
ATOM 1543 O O . GLY A 1 203 ? -2.278 8.942 10.905 1.00 90.25 203 GLY A O 1
ATOM 1544 N N . ALA A 1 204 ? -3.790 8.361 12.462 1.00 91.81 204 ALA A N 1
ATOM 1545 C CA . ALA A 1 204 ? -3.481 6.935 12.458 1.00 91.81 204 ALA A CA 1
ATOM 1546 C C . ALA A 1 204 ? -3.751 6.276 11.096 1.00 91.81 204 ALA A C 1
ATOM 1548 O O . ALA A 1 204 ? -2.951 5.461 10.638 1.00 91.81 204 ALA A O 1
ATOM 1549 N N . SER A 1 205 ? -4.840 6.650 10.414 1.00 94.50 205 SER A N 1
ATOM 1550 C CA . SER A 1 205 ? -5.128 6.180 9.054 1.00 94.50 205 SER A CA 1
ATOM 1551 C C . SER A 1 205 ? -4.041 6.613 8.067 1.00 94.50 205 SER A C 1
ATOM 1553 O O . SER A 1 205 ? -3.486 5.774 7.357 1.00 94.50 205 SER A O 1
ATOM 1555 N N . ALA A 1 206 ? -3.643 7.890 8.087 1.00 92.06 206 ALA A N 1
ATOM 1556 C CA . ALA A 1 206 ? -2.567 8.393 7.235 1.00 92.06 206 ALA A CA 1
ATOM 1557 C C . ALA A 1 206 ? -1.222 7.701 7.517 1.00 92.06 206 ALA A C 1
ATOM 1559 O O . ALA A 1 206 ? -0.494 7.352 6.582 1.00 92.06 206 ALA A O 1
ATOM 1560 N N . HIS A 1 207 ? -0.905 7.453 8.792 1.00 90.94 207 HIS A N 1
ATOM 1561 C CA . HIS A 1 207 ? 0.300 6.727 9.183 1.00 90.94 207 HIS A CA 1
ATOM 1562 C C . HIS A 1 207 ? 0.279 5.279 8.673 1.00 90.94 207 HIS A C 1
ATOM 1564 O O . HIS A 1 207 ? 1.222 4.851 8.004 1.00 90.94 207 HIS A O 1
ATOM 1570 N N . ALA A 1 208 ? -0.823 4.552 8.887 1.00 93.88 208 ALA A N 1
ATOM 1571 C CA . ALA A 1 208 ? -0.985 3.178 8.416 1.00 93.88 208 ALA A CA 1
ATOM 1572 C C . ALA A 1 208 ? -0.831 3.061 6.890 1.00 93.88 208 ALA A C 1
ATOM 1574 O O . ALA A 1 208 ? -0.171 2.138 6.403 1.00 93.88 208 ALA A O 1
ATOM 1575 N N . VAL A 1 209 ? -1.376 4.016 6.128 1.00 95.62 209 VAL A N 1
ATOM 1576 C CA . VAL A 1 209 ? -1.219 4.088 4.666 1.00 95.62 209 VAL A CA 1
ATOM 1577 C C . VAL A 1 209 ? 0.242 4.316 4.279 1.00 95.62 209 VAL A C 1
ATOM 1579 O O . VAL A 1 209 ? 0.757 3.621 3.404 1.00 95.62 209 VAL A O 1
ATOM 1582 N N . ALA A 1 210 ? 0.937 5.249 4.935 1.00 92.25 210 ALA A N 1
ATOM 1583 C CA . ALA A 1 210 ? 2.343 5.532 4.649 1.00 92.25 210 ALA A CA 1
ATOM 1584 C C . ALA A 1 210 ? 3.241 4.305 4.885 1.00 92.25 210 ALA A C 1
ATOM 1586 O O . ALA A 1 210 ? 4.097 3.996 4.054 1.00 92.25 210 ALA A O 1
ATOM 1587 N N . LEU A 1 211 ? 3.018 3.576 5.982 1.00 91.94 211 LEU A N 1
ATOM 1588 C CA . LEU A 1 211 ? 3.742 2.338 6.277 1.00 91.94 211 LEU A CA 1
ATOM 1589 C C . LEU A 1 211 ? 3.404 1.223 5.278 1.00 91.94 211 LEU A C 1
ATOM 1591 O O . LEU A 1 211 ? 4.298 0.533 4.790 1.00 91.94 211 LEU A O 1
ATOM 1595 N N . SER A 1 212 ? 2.128 1.093 4.917 1.00 94.69 212 SER A N 1
ATOM 1596 C CA . SER A 1 212 ? 1.657 0.096 3.950 1.00 94.69 212 SER A CA 1
ATOM 1597 C C . SER A 1 212 ? 2.240 0.306 2.555 1.00 94.69 212 SER A C 1
ATOM 1599 O O . SER A 1 212 ? 2.580 -0.664 1.885 1.00 94.69 212 SER A O 1
ATOM 1601 N N . ARG A 1 213 ? 2.440 1.558 2.126 1.00 92.62 213 ARG A N 1
ATOM 1602 C CA . ARG A 1 213 ? 3.116 1.860 0.853 1.00 92.62 213 ARG A CA 1
ATOM 1603 C C . ARG A 1 213 ? 4.555 1.343 0.833 1.00 92.62 213 ARG A C 1
ATOM 1605 O O . ARG A 1 213 ? 4.941 0.700 -0.133 1.00 92.62 213 ARG A O 1
ATOM 1612 N N . ARG A 1 214 ? 5.305 1.513 1.929 1.00 89.81 214 ARG A N 1
ATOM 1613 C CA . ARG A 1 214 ? 6.674 0.969 2.050 1.00 89.81 214 ARG A CA 1
ATOM 1614 C C . ARG A 1 214 ? 6.700 -0.559 1.988 1.00 89.81 214 ARG A C 1
ATOM 1616 O O . ARG A 1 214 ? 7.588 -1.136 1.368 1.00 89.81 214 ARG A O 1
ATOM 1623 N N . LEU A 1 215 ? 5.723 -1.216 2.615 1.00 92.06 215 LEU A N 1
ATOM 1624 C CA . LEU A 1 215 ? 5.570 -2.672 2.543 1.00 92.06 215 LEU A CA 1
ATOM 1625 C C . LEU A 1 215 ? 5.238 -3.150 1.129 1.00 92.06 215 LEU A C 1
ATOM 1627 O O . LEU A 1 215 ? 5.755 -4.179 0.701 1.00 92.06 215 LEU A O 1
ATOM 1631 N N . LEU A 1 216 ? 4.408 -2.405 0.397 1.00 92.88 216 LEU A N 1
ATOM 1632 C CA . LEU A 1 216 ? 4.093 -2.711 -0.997 1.00 92.88 216 LEU A CA 1
ATOM 1633 C C . LEU A 1 216 ? 5.309 -2.547 -1.910 1.00 92.88 216 LEU A C 1
ATOM 1635 O O . LEU A 1 216 ? 5.507 -3.396 -2.770 1.00 92.88 216 LEU A O 1
ATOM 1639 N N . ASP A 1 217 ? 6.151 -1.535 -1.697 1.00 89.19 217 ASP A N 1
ATOM 1640 C CA . ASP A 1 217 ? 7.394 -1.358 -2.465 1.00 89.19 217 ASP A CA 1
ATOM 1641 C C . ASP A 1 217 ? 8.368 -2.531 -2.244 1.00 89.19 217 ASP A C 1
ATOM 1643 O O . ASP A 1 217 ? 8.971 -3.059 -3.189 1.00 89.19 217 ASP A O 1
ATOM 1647 N N . LEU A 1 218 ? 8.479 -2.992 -0.993 1.00 86.62 218 LEU A N 1
ATOM 1648 C CA . LEU A 1 218 ? 9.241 -4.192 -0.653 1.00 86.62 218 LEU A CA 1
ATOM 1649 C C . LEU A 1 218 ? 8.643 -5.425 -1.345 1.00 86.62 218 LEU A C 1
ATOM 1651 O O . LEU A 1 218 ? 9.349 -6.135 -2.058 1.00 86.62 218 LEU A O 1
ATOM 1655 N N . LEU A 1 219 ? 7.338 -5.659 -1.189 1.00 89.12 219 LEU A N 1
ATOM 1656 C CA . LEU A 1 219 ? 6.640 -6.803 -1.777 1.00 89.12 219 LEU A CA 1
ATOM 1657 C C . LEU A 1 219 ? 6.712 -6.813 -3.312 1.00 89.12 219 LEU A C 1
ATOM 1659 O O . LEU A 1 219 ? 6.892 -7.876 -3.903 1.00 89.12 219 LEU A O 1
ATOM 1663 N N . PHE A 1 220 ? 6.630 -5.648 -3.956 1.00 87.38 220 PHE A N 1
ATOM 1664 C CA . PHE A 1 220 ? 6.788 -5.488 -5.401 1.00 87.38 220 PHE A CA 1
ATOM 1665 C C . PHE A 1 220 ? 8.144 -6.027 -5.867 1.00 87.38 220 PHE A C 1
ATOM 1667 O O . PHE A 1 220 ? 8.217 -6.811 -6.813 1.00 87.38 220 PHE A O 1
ATOM 1674 N N . SER A 1 221 ? 9.214 -5.675 -5.150 1.00 82.44 221 SER A N 1
ATOM 1675 C CA . SER A 1 221 ? 10.571 -6.141 -5.449 1.00 82.44 221 SER A CA 1
ATOM 1676 C C . SER A 1 221 ? 10.690 -7.667 -5.339 1.00 82.44 221 SER A C 1
ATOM 1678 O O . SER A 1 221 ? 11.271 -8.306 -6.216 1.00 82.44 221 SER A O 1
ATOM 1680 N N . TYR A 1 222 ? 10.080 -8.271 -4.312 1.00 81.00 222 TYR A N 1
ATOM 1681 C CA . TYR A 1 222 ? 10.026 -9.731 -4.145 1.00 81.00 222 TYR A CA 1
ATOM 1682 C C . TYR A 1 222 ? 9.224 -10.421 -5.255 1.00 81.00 222 TYR A C 1
ATOM 1684 O O . TYR A 1 222 ? 9.659 -11.438 -5.797 1.00 81.00 222 TYR A O 1
ATOM 1692 N N . ALA A 1 223 ? 8.060 -9.874 -5.613 1.00 83.12 223 ALA A N 1
ATOM 1693 C CA . ALA A 1 223 ? 7.203 -10.437 -6.653 1.00 83.12 223 ALA A CA 1
ATOM 1694 C C . ALA A 1 223 ? 7.886 -10.413 -8.031 1.00 83.12 223 ALA A C 1
ATOM 1696 O O . ALA A 1 223 ? 7.788 -11.389 -8.776 1.00 83.12 223 ALA A O 1
ATOM 1697 N N . MET A 1 224 ? 8.637 -9.348 -8.339 1.00 79.31 224 MET A N 1
ATOM 1698 C CA . MET A 1 224 ? 9.448 -9.247 -9.557 1.00 79.31 224 MET A CA 1
ATOM 1699 C C . MET A 1 224 ? 10.560 -10.302 -9.600 1.00 79.31 224 MET A C 1
ATOM 1701 O O . MET A 1 224 ? 10.708 -10.984 -10.610 1.00 79.31 224 MET A O 1
ATOM 1705 N N . GLN A 1 225 ? 11.297 -10.503 -8.500 1.00 79.00 225 GLN A N 1
ATOM 1706 C CA . GLN A 1 225 ? 12.346 -11.534 -8.419 1.00 79.00 225 GLN A CA 1
ATOM 1707 C C . GLN A 1 225 ? 11.797 -12.953 -8.611 1.00 79.00 225 GLN A C 1
ATOM 1709 O O . GLN A 1 225 ? 12.471 -13.809 -9.176 1.00 79.00 225 GLN A O 1
ATOM 1714 N N . ARG A 1 226 ? 10.560 -13.201 -8.167 1.00 76.81 226 ARG A N 1
ATOM 1715 C CA . ARG A 1 226 ? 9.871 -14.492 -8.323 1.00 76.81 226 ARG A CA 1
ATOM 1716 C C . ARG A 1 226 ? 9.072 -14.620 -9.620 1.00 76.81 226 ARG A C 1
ATOM 1718 O O . ARG A 1 226 ? 8.414 -15.635 -9.821 1.00 76.81 226 ARG A O 1
ATOM 1725 N N . SER A 1 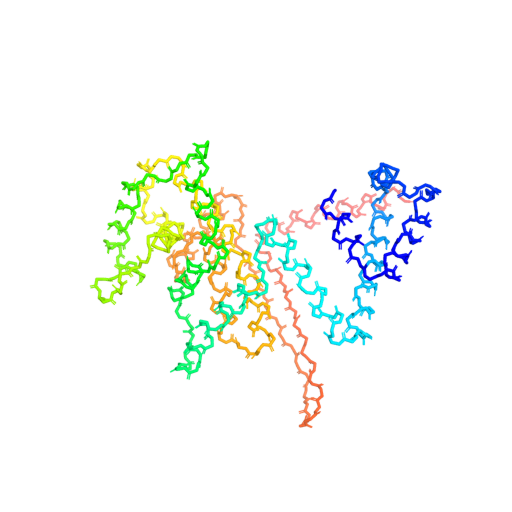227 ? 9.131 -13.621 -10.504 1.00 80.81 227 SER A N 1
ATOM 1726 C CA . SER A 1 227 ? 8.394 -13.595 -11.775 1.00 80.81 227 SER A CA 1
ATOM 1727 C C . SER A 1 227 ? 6.871 -13.760 -11.621 1.00 80.81 227 SER A C 1
ATOM 1729 O O . SER A 1 227 ? 6.191 -14.295 -12.496 1.00 80.81 227 SER A O 1
ATOM 1731 N N . TRP A 1 228 ? 6.294 -13.279 -10.515 1.00 85.38 228 TRP A N 1
ATOM 1732 C CA . TRP A 1 228 ? 4.853 -13.356 -10.253 1.00 85.38 228 TRP A CA 1
ATOM 1733 C C . TRP A 1 228 ? 4.095 -12.191 -10.896 1.00 85.38 228 TRP A C 1
ATOM 1735 O O . TRP A 1 228 ? 3.596 -11.301 -10.209 1.00 85.38 228 TRP A O 1
ATOM 1745 N N . ALA A 1 229 ? 3.970 -12.203 -12.224 1.00 85.69 229 ALA A N 1
ATOM 1746 C CA . ALA A 1 229 ? 3.374 -11.101 -12.988 1.00 85.69 229 ALA A CA 1
ATOM 1747 C C . ALA A 1 229 ? 1.977 -10.668 -12.484 1.00 85.69 229 ALA A C 1
ATOM 1749 O O . ALA A 1 229 ? 1.704 -9.478 -12.359 1.00 85.69 229 ALA A O 1
ATOM 1750 N N . LYS A 1 230 ? 1.098 -11.612 -12.123 1.00 87.50 230 LYS A N 1
ATOM 1751 C CA . LYS A 1 230 ? -0.254 -11.302 -11.610 1.00 87.50 230 LYS A CA 1
ATOM 1752 C C . LYS A 1 230 ? -0.236 -10.656 -10.222 1.00 87.50 230 LYS A C 1
ATOM 1754 O O . LYS A 1 230 ? -1.031 -9.756 -9.947 1.00 87.50 230 LYS A O 1
ATOM 1759 N N . ALA A 1 231 ? 0.696 -11.071 -9.364 1.00 87.62 231 ALA A N 1
ATOM 1760 C CA . ALA A 1 231 ? 0.897 -10.433 -8.068 1.00 87.62 231 ALA A CA 1
ATOM 1761 C C . ALA A 1 231 ? 1.412 -9.003 -8.245 1.00 87.62 231 ALA A C 1
ATOM 1763 O O . ALA A 1 231 ? 0.892 -8.094 -7.609 1.00 87.62 231 ALA A O 1
ATOM 1764 N N . VAL A 1 232 ? 2.365 -8.793 -9.161 1.00 89.62 232 VAL A N 1
ATOM 1765 C CA . VAL A 1 232 ? 2.886 -7.462 -9.509 1.00 89.62 232 VAL A CA 1
ATOM 1766 C C . VAL A 1 232 ? 1.748 -6.521 -9.914 1.00 89.62 232 VAL A C 1
ATOM 1768 O O . VAL A 1 232 ? 1.644 -5.436 -9.352 1.00 89.62 232 VAL A O 1
ATOM 1771 N N . LEU A 1 233 ? 0.839 -6.957 -10.794 1.00 90.44 233 LEU A N 1
ATOM 1772 C CA . LEU A 1 233 ? -0.329 -6.157 -11.192 1.00 90.44 233 LEU A CA 1
ATOM 1773 C C . LEU A 1 233 ? -1.239 -5.807 -10.004 1.00 90.44 233 LEU A C 1
ATOM 1775 O O . LEU A 1 233 ? -1.619 -4.650 -9.847 1.00 90.44 233 LEU A O 1
ATOM 1779 N N . SER A 1 234 ? -1.524 -6.779 -9.134 1.00 92.00 234 SER A N 1
ATOM 1780 C CA . SER A 1 234 ? -2.373 -6.584 -7.946 1.00 92.00 234 SER A CA 1
ATOM 1781 C C . SER A 1 234 ? -1.743 -5.617 -6.933 1.00 92.00 234 SER A C 1
ATOM 1783 O O . SER A 1 234 ? -2.422 -4.775 -6.347 1.00 92.00 234 SER A O 1
ATOM 1785 N N . ILE A 1 235 ? -0.423 -5.713 -6.742 1.00 92.94 235 ILE A N 1
ATOM 1786 C CA . ILE A 1 235 ? 0.361 -4.820 -5.881 1.00 92.94 235 ILE A CA 1
ATOM 1787 C C . ILE A 1 235 ? 0.330 -3.397 -6.441 1.00 92.94 235 ILE A C 1
ATOM 1789 O O . ILE A 1 235 ? 0.060 -2.458 -5.693 1.00 92.94 235 ILE A O 1
ATOM 1793 N N . THR A 1 236 ? 0.556 -3.233 -7.748 1.00 92.44 236 THR A N 1
ATOM 1794 C CA . THR A 1 236 ? 0.511 -1.926 -8.416 1.00 92.44 236 THR A CA 1
ATOM 1795 C C . THR A 1 236 ? -0.882 -1.305 -8.361 1.00 92.44 236 THR A C 1
ATOM 1797 O O . THR A 1 236 ? -1.006 -0.105 -8.112 1.00 92.44 236 THR A O 1
ATOM 1800 N N . GLU A 1 237 ? -1.937 -2.104 -8.527 1.00 93.44 237 GLU A N 1
ATOM 1801 C CA . GLU A 1 237 ? -3.315 -1.644 -8.360 1.00 93.44 237 GLU A CA 1
ATOM 1802 C C . GLU A 1 237 ? -3.553 -1.121 -6.939 1.00 93.44 237 GLU A C 1
ATOM 1804 O O . GLU A 1 237 ? -3.969 0.025 -6.767 1.00 93.44 237 GLU A O 1
ATOM 1809 N N . LEU A 1 238 ? -3.200 -1.890 -5.905 1.00 94.81 238 LEU A N 1
ATOM 1810 C CA . LEU A 1 238 ? -3.371 -1.448 -4.521 1.00 94.81 238 LEU A CA 1
ATOM 1811 C C . LEU A 1 238 ? -2.505 -0.219 -4.179 1.00 94.81 238 LEU A C 1
ATOM 1813 O O . LEU A 1 238 ? -2.968 0.674 -3.466 1.00 94.81 238 LEU A O 1
ATOM 1817 N N . GLN A 1 239 ? -1.283 -0.109 -4.711 1.00 94.19 239 GLN A N 1
ATOM 1818 C CA . GLN A 1 239 ? -0.462 1.104 -4.577 1.00 94.19 239 GLN A CA 1
ATOM 1819 C C . GLN A 1 239 ? -1.175 2.333 -5.163 1.00 94.19 239 GLN A C 1
ATOM 1821 O O . GLN A 1 239 ? -1.166 3.403 -4.543 1.00 94.19 239 GLN A O 1
ATOM 1826 N N . ALA A 1 240 ? -1.816 2.196 -6.328 1.00 91.44 240 ALA A N 1
ATOM 1827 C CA . ALA A 1 240 ? -2.576 3.272 -6.959 1.00 91.44 240 ALA A CA 1
ATOM 1828 C C . ALA A 1 240 ? -3.826 3.650 -6.146 1.00 91.44 240 ALA A C 1
ATOM 1830 O O . ALA A 1 240 ? -4.083 4.838 -5.927 1.00 91.44 240 ALA A O 1
ATOM 1831 N N . LEU A 1 241 ? -4.563 2.661 -5.632 1.00 93.56 241 LEU A N 1
ATOM 1832 C CA . LEU A 1 241 ? -5.742 2.869 -4.784 1.00 93.56 241 LEU A CA 1
ATOM 1833 C C . LEU A 1 241 ? -5.382 3.574 -3.468 1.00 93.56 241 LEU A C 1
ATOM 1835 O O . LEU A 1 241 ? -5.998 4.578 -3.116 1.00 93.56 241 LEU A O 1
ATOM 1839 N N . LEU A 1 242 ? -4.315 3.146 -2.784 1.00 94.19 242 LEU A N 1
ATOM 1840 C CA . LEU A 1 242 ? -3.828 3.811 -1.567 1.00 94.19 242 LEU A CA 1
ATOM 1841 C C . LEU A 1 242 ? -3.290 5.220 -1.839 1.00 94.19 242 LEU A C 1
ATOM 1843 O O . LEU A 1 242 ? -3.399 6.093 -0.982 1.00 94.19 242 LEU A O 1
ATOM 1847 N N . THR A 1 243 ? -2.715 5.467 -3.015 1.00 90.81 243 THR A N 1
ATOM 1848 C CA . THR A 1 243 ? -2.219 6.804 -3.378 1.00 90.81 243 THR A CA 1
ATOM 1849 C C . THR A 1 243 ? -3.364 7.766 -3.688 1.00 90.81 243 THR A C 1
ATOM 1851 O O . THR A 1 243 ? -3.308 8.924 -3.286 1.00 90.81 243 THR A O 1
ATOM 1854 N N . SER A 1 244 ? -4.402 7.290 -4.377 1.00 88.81 244 SER A N 1
ATOM 1855 C CA . SER A 1 244 ? -5.580 8.089 -4.737 1.00 88.81 244 SER A CA 1
ATOM 1856 C C . SER A 1 244 ? -6.634 8.176 -3.627 1.00 88.81 244 SER A C 1
ATOM 1858 O O . SER A 1 244 ? -7.476 9.066 -3.661 1.00 88.81 244 SER A O 1
ATOM 1860 N N . GLY A 1 245 ? -6.595 7.279 -2.636 1.00 90.56 245 GLY A N 1
ATOM 1861 C CA . GLY A 1 245 ? -7.634 7.181 -1.605 1.00 90.56 245 GLY A CA 1
ATOM 1862 C C . GLY A 1 245 ? -8.984 6.728 -2.169 1.00 90.56 245 GLY A C 1
ATOM 1863 O O . GLY A 1 245 ? -10.027 7.189 -1.709 1.00 90.56 245 GLY A O 1
ATOM 1864 N N . LEU A 1 246 ? -8.961 5.877 -3.201 1.00 91.31 246 LEU A N 1
ATOM 1865 C CA . LEU A 1 246 ? -10.144 5.337 -3.877 1.00 91.31 246 LEU A CA 1
ATOM 1866 C C . LEU A 1 246 ? -10.253 3.831 -3.633 1.00 91.31 246 LEU A C 1
ATOM 1868 O O . LEU A 1 246 ? -9.241 3.149 -3.514 1.00 91.31 246 LEU A O 1
ATOM 1872 N N . TRP A 1 247 ? -11.472 3.296 -3.585 1.00 89.50 247 TRP A N 1
ATOM 1873 C CA . TRP A 1 247 ? -11.725 1.898 -3.206 1.00 89.50 247 TRP A CA 1
ATOM 1874 C C . TRP A 1 247 ? -11.725 0.910 -4.376 1.00 89.50 247 TRP A C 1
ATOM 1876 O O . TRP A 1 247 ? -11.683 -0.294 -4.143 1.00 89.50 247 TRP A O 1
ATOM 1886 N N . SER A 1 248 ? -11.801 1.397 -5.615 1.00 87.19 248 SER A N 1
ATOM 1887 C CA . SER A 1 248 ? -11.905 0.563 -6.815 1.00 87.19 248 SER A CA 1
ATOM 1888 C C . SER A 1 248 ? -11.263 1.242 -8.026 1.00 87.19 248 SER A C 1
ATOM 1890 O O . SER A 1 248 ? -11.096 2.463 -8.053 1.00 87.19 248 SER A O 1
ATOM 1892 N N . SER A 1 249 ? -10.908 0.443 -9.030 1.00 81.00 249 SER A N 1
ATOM 1893 C CA . SER A 1 249 ? -10.424 0.868 -10.345 1.00 81.00 249 SER A CA 1
ATOM 1894 C C . SER A 1 249 ? -11.554 1.048 -11.380 1.00 81.00 249 SER A C 1
ATOM 1896 O O . SER A 1 249 ? -11.290 1.300 -12.560 1.00 81.00 249 SER A O 1
ATOM 1898 N N . GLU A 1 250 ? -12.816 0.966 -10.951 1.00 86.88 250 GLU A N 1
ATOM 1899 C CA . GLU A 1 250 ? -14.008 1.207 -11.775 1.00 86.88 250 GLU A CA 1
ATOM 1900 C C . GLU A 1 250 ? -14.156 2.669 -12.235 1.00 86.88 250 GLU A C 1
ATOM 1902 O O . GLU A 1 250 ? -13.526 3.590 -11.706 1.00 86.88 250 GLU A O 1
ATOM 1907 N N . GLU A 1 251 ? -14.987 2.895 -13.259 1.00 82.88 251 GLU A N 1
ATOM 1908 C CA . GLU A 1 251 ? -15.100 4.208 -13.913 1.00 82.88 251 GLU A CA 1
ATOM 1909 C C . GLU A 1 251 ? -15.647 5.299 -12.981 1.00 82.88 251 GLU A C 1
ATOM 1911 O O . GLU A 1 251 ? -15.192 6.439 -13.060 1.00 82.88 251 GLU A O 1
ATOM 1916 N N . GLU A 1 252 ? -16.533 4.953 -12.042 1.00 86.69 252 GLU A N 1
ATOM 1917 C CA . GLU A 1 252 ? -17.019 5.883 -11.013 1.00 86.69 252 GLU A CA 1
ATOM 1918 C C . GLU A 1 252 ? -15.858 6.436 -10.166 1.00 86.69 252 GLU A C 1
ATOM 1920 O O . GLU A 1 252 ? -15.678 7.650 -10.047 1.00 86.69 252 GLU A O 1
ATOM 1925 N N . CYS A 1 253 ? -14.994 5.553 -9.655 1.00 86.12 253 CYS A N 1
ATOM 1926 C CA . CYS A 1 253 ? -13.797 5.941 -8.910 1.00 86.12 253 CYS A CA 1
ATOM 1927 C C . CYS A 1 253 ? -12.826 6.752 -9.766 1.00 86.12 253 CYS A C 1
ATOM 1929 O O . CYS A 1 253 ? -12.264 7.741 -9.297 1.00 86.12 253 CYS A O 1
ATOM 1931 N N . LYS A 1 254 ? -12.627 6.372 -11.034 1.00 84.38 254 LYS A N 1
ATOM 1932 C CA . LYS A 1 254 ? -11.771 7.137 -11.952 1.00 84.38 254 LYS A CA 1
ATOM 1933 C C . LYS A 1 254 ? -12.294 8.553 -12.148 1.00 84.38 254 LYS A C 1
ATOM 1935 O O . LYS A 1 254 ? -11.488 9.482 -12.180 1.00 84.38 254 LYS A O 1
ATOM 1940 N N . GLN A 1 255 ? -13.607 8.729 -12.261 1.00 87.00 255 GLN A N 1
ATOM 1941 C CA . GLN A 1 255 ? -14.219 10.043 -12.401 1.00 87.00 255 GLN A CA 1
ATOM 1942 C C . GLN A 1 255 ? -14.003 10.891 -11.142 1.00 87.00 255 GLN A C 1
ATOM 1944 O O . GLN A 1 255 ? -13.500 12.010 -11.248 1.00 87.00 255 GLN A O 1
ATOM 1949 N N . LEU A 1 256 ? -14.230 10.320 -9.957 1.00 87.25 256 LEU A N 1
ATOM 1950 C CA . LEU A 1 256 ? -13.909 10.971 -8.682 1.00 87.25 256 LEU A CA 1
ATOM 1951 C C . LEU A 1 256 ? -12.420 11.332 -8.576 1.00 87.25 256 LEU A C 1
ATOM 1953 O O . LEU A 1 256 ? -12.067 12.409 -8.099 1.00 87.25 256 LEU A O 1
ATOM 1957 N N . GLY A 1 257 ? -11.526 10.461 -9.047 1.00 85.50 257 GLY A N 1
ATOM 1958 C CA . GLY A 1 257 ? -10.091 10.734 -9.111 1.00 85.50 257 GLY A CA 1
ATOM 1959 C C . GLY A 1 257 ? -9.757 11.915 -10.025 1.00 85.50 257 GLY A C 1
ATOM 1960 O O . GLY A 1 257 ? -8.944 12.765 -9.660 1.00 85.50 257 GLY A O 1
ATOM 1961 N N . ARG A 1 258 ? -10.420 12.026 -11.185 1.00 85.69 258 ARG A N 1
ATOM 1962 C CA . ARG A 1 258 ? -10.268 13.175 -12.095 1.00 85.69 258 ARG A CA 1
ATOM 1963 C C . ARG A 1 258 ? -10.725 14.470 -11.428 1.00 85.69 258 ARG A C 1
ATOM 1965 O O . ARG A 1 258 ? -10.005 15.463 -11.501 1.00 85.69 258 ARG A O 1
ATOM 1972 N N . GLU A 1 259 ? -11.862 14.450 -10.741 1.00 86.81 259 GLU A N 1
ATOM 1973 C CA . GLU A 1 259 ? -12.378 15.600 -9.989 1.00 86.81 259 GLU A CA 1
ATOM 1974 C C . GLU A 1 259 ? -11.418 16.030 -8.874 1.00 86.81 259 GLU A C 1
ATOM 1976 O O . GLU A 1 259 ? -11.125 17.217 -8.737 1.00 86.81 259 GLU A O 1
ATOM 1981 N N . GLN A 1 260 ? -10.845 15.076 -8.131 1.00 84.19 260 GLN A N 1
ATOM 1982 C CA . GLN A 1 260 ? -9.821 15.364 -7.123 1.00 84.19 260 GLN A CA 1
ATOM 1983 C C . GLN A 1 260 ? -8.571 15.993 -7.739 1.00 84.19 260 GLN A C 1
ATOM 1985 O O . GLN A 1 260 ? -8.060 16.976 -7.210 1.00 84.19 260 GLN A O 1
ATOM 1990 N N . THR A 1 261 ? -8.079 15.473 -8.867 1.00 82.25 261 THR A N 1
ATOM 1991 C CA . THR A 1 261 ? -6.931 16.090 -9.547 1.00 82.25 261 THR A CA 1
ATOM 1992 C C . THR A 1 261 ? -7.255 17.499 -10.038 1.00 82.25 261 THR A C 1
ATOM 1994 O O . THR A 1 261 ? -6.446 18.406 -9.842 1.00 82.25 261 THR A O 1
ATOM 1997 N N . ALA A 1 262 ? -8.459 17.711 -10.579 1.00 84.44 262 ALA A N 1
ATOM 1998 C CA . ALA A 1 262 ? -8.912 19.011 -11.057 1.00 84.44 262 ALA A CA 1
ATOM 1999 C C . ALA A 1 262 ? -9.039 20.037 -9.921 1.00 84.44 262 ALA A C 1
ATOM 2001 O O . ALA A 1 262 ? -8.684 21.197 -10.119 1.00 84.44 262 ALA A O 1
ATOM 2002 N N . PHE A 1 263 ? -9.458 19.613 -8.723 1.00 81.75 263 PHE A N 1
ATOM 2003 C CA . PHE A 1 263 ? -9.494 20.461 -7.527 1.00 81.75 263 PHE A CA 1
ATOM 2004 C C . PHE A 1 263 ? -8.117 21.056 -7.186 1.00 81.75 263 PHE A C 1
ATOM 2006 O O . PHE A 1 263 ? -8.027 22.208 -6.774 1.00 81.75 263 PHE A O 1
ATOM 2013 N N . PHE A 1 264 ? -7.033 20.311 -7.425 1.00 77.81 264 PHE A N 1
ATOM 2014 C CA . PHE A 1 264 ? -5.656 20.793 -7.255 1.00 77.81 264 PHE A CA 1
ATOM 2015 C C . PHE A 1 264 ? -5.081 21.478 -8.508 1.00 77.81 264 PHE A C 1
ATOM 2017 O O . PHE A 1 264 ? -3.874 21.699 -8.592 1.00 77.81 264 PHE A O 1
ATOM 2024 N N . GLY A 1 265 ? -5.911 21.783 -9.510 1.00 79.62 265 GLY A N 1
ATOM 2025 C CA . GLY A 1 265 ? -5.474 22.367 -10.782 1.00 79.62 265 GLY A CA 1
ATOM 2026 C C . GLY A 1 265 ? -4.681 21.402 -11.672 1.00 79.62 265 GLY A C 1
ATOM 2027 O O . GLY A 1 265 ? -4.053 21.825 -12.643 1.00 79.62 265 GLY A O 1
ATOM 2028 N N . LEU A 1 266 ? -4.690 20.103 -11.365 1.00 79.06 266 LEU A N 1
ATOM 2029 C CA . LEU A 1 266 ? -3.964 19.082 -12.113 1.00 79.06 266 LEU A CA 1
ATOM 2030 C C . LEU A 1 266 ? -4.882 18.418 -13.144 1.00 79.06 266 LEU A C 1
ATOM 2032 O O . LEU A 1 266 ? -6.030 18.075 -12.870 1.00 79.06 266 LEU A O 1
ATOM 2036 N N . LYS A 1 267 ? -4.351 18.184 -14.347 1.00 76.19 267 LYS A N 1
ATOM 2037 C CA . LYS A 1 267 ? -5.019 17.384 -15.382 1.00 76.19 267 LYS A CA 1
ATOM 2038 C C . LYS A 1 267 ? -4.543 15.925 -15.275 1.00 76.19 267 LYS A C 1
ATOM 2040 O O . LYS A 1 267 ? -3.337 15.707 -15.103 1.00 76.19 267 LYS A O 1
ATOM 2045 N N . PRO A 1 268 ? -5.434 14.926 -15.426 1.00 74.44 268 PRO A N 1
ATOM 2046 C CA . PRO A 1 268 ? -5.028 13.525 -15.434 1.00 74.44 268 PRO A CA 1
ATOM 2047 C C . PRO A 1 268 ? -3.997 13.280 -16.549 1.00 74.44 268 PRO A C 1
ATOM 2049 O O . PRO A 1 268 ? -4.133 13.830 -17.651 1.00 74.44 268 PRO A O 1
ATOM 2052 N N . PRO A 1 269 ? -2.943 12.485 -16.292 1.00 74.50 269 PRO A N 1
ATOM 2053 C CA . PRO A 1 269 ? -1.908 12.239 -17.281 1.00 74.50 269 PRO A CA 1
ATOM 2054 C C . PRO A 1 269 ? -2.486 11.435 -18.447 1.00 74.50 269 PRO A C 1
ATOM 2056 O O . PRO A 1 269 ? -2.930 10.302 -18.286 1.00 74.50 269 PRO A O 1
ATOM 2059 N N . LYS A 1 270 ? -2.454 12.016 -19.646 1.00 80.75 270 LYS A N 1
ATOM 2060 C CA . LYS A 1 270 ? -2.681 11.280 -20.890 1.00 80.75 270 LYS A CA 1
ATOM 2061 C C . LYS A 1 270 ? -1.336 10.746 -21.355 1.00 80.75 270 LYS A C 1
ATOM 2063 O O . LYS A 1 270 ? -0.431 11.519 -21.669 1.00 80.75 270 LYS A O 1
ATOM 2068 N N . LEU A 1 271 ? -1.195 9.431 -21.341 1.00 82.19 271 LEU A N 1
ATOM 2069 C CA . LEU A 1 271 ? 0.030 8.738 -21.713 1.00 82.19 271 LEU A CA 1
ATOM 2070 C C . LEU A 1 271 ? -0.256 7.884 -22.945 1.00 82.19 271 LEU A C 1
ATOM 2072 O O . LEU A 1 271 ? -1.272 7.196 -22.997 1.00 82.19 271 LEU A O 1
ATOM 2076 N N . SER A 1 272 ? 0.636 7.922 -23.927 1.00 82.69 272 SER A N 1
ATOM 2077 C CA . SER A 1 272 ? 0.665 6.959 -25.023 1.00 82.69 272 SER A CA 1
ATOM 2078 C C . SER A 1 272 ? 1.861 6.043 -24.834 1.00 82.69 272 SER A C 1
ATOM 2080 O O . SER A 1 272 ? 2.986 6.520 -24.662 1.00 82.69 272 SER A O 1
ATOM 2082 N N . LEU A 1 273 ? 1.616 4.740 -24.894 1.00 89.25 273 LEU A N 1
ATOM 2083 C CA . LEU A 1 273 ? 2.650 3.721 -24.826 1.00 89.25 273 LEU A CA 1
ATOM 2084 C C . LEU A 1 273 ? 2.817 3.102 -26.211 1.00 89.25 273 LEU A C 1
ATOM 2086 O O . LEU A 1 273 ? 1.845 2.675 -26.831 1.00 89.25 273 LEU A O 1
ATOM 2090 N N . ARG A 1 274 ? 4.053 3.067 -26.703 1.00 88.81 274 ARG A N 1
ATOM 2091 C CA . ARG A 1 274 ? 4.421 2.363 -27.931 1.00 88.81 274 ARG A CA 1
ATOM 2092 C C . ARG A 1 274 ? 5.523 1.373 -27.592 1.00 88.81 274 ARG A C 1
ATOM 2094 O O . ARG A 1 274 ? 6.568 1.782 -27.102 1.00 88.81 274 ARG A O 1
ATOM 2101 N N . ALA A 1 275 ? 5.292 0.098 -27.873 1.00 90.56 275 ALA A N 1
ATOM 2102 C CA . ALA A 1 275 ? 6.309 -0.938 -27.775 1.00 90.56 275 ALA A CA 1
ATOM 2103 C C . ALA A 1 275 ? 6.713 -1.388 -29.184 1.00 90.56 275 ALA A C 1
ATOM 2105 O O . ALA A 1 275 ? 5.857 -1.523 -30.061 1.00 90.56 275 ALA A O 1
ATOM 2106 N N . ARG A 1 276 ? 8.011 -1.584 -29.412 1.00 88.69 276 ARG A N 1
ATOM 2107 C CA . ARG A 1 276 ? 8.568 -2.181 -30.630 1.00 88.69 276 ARG A CA 1
ATOM 2108 C C . ARG A 1 276 ? 9.506 -3.315 -30.249 1.00 88.69 276 ARG A C 1
ATOM 2110 O O . ARG A 1 276 ? 10.299 -3.183 -29.320 1.00 88.69 276 ARG A O 1
ATOM 2117 N N . VAL A 1 277 ? 9.397 -4.413 -30.979 1.00 88.62 277 VAL A N 1
ATOM 2118 C CA . VAL A 1 277 ? 10.225 -5.610 -30.839 1.00 88.62 277 VAL A CA 1
ATOM 2119 C C . VAL A 1 277 ? 10.637 -6.012 -32.251 1.00 88.62 277 VAL A C 1
ATOM 2121 O O . VAL A 1 277 ? 9.805 -5.952 -33.154 1.00 88.62 277 VAL A O 1
ATOM 2124 N N . ALA A 1 278 ? 11.913 -6.332 -32.452 1.00 84.56 278 ALA A N 1
ATOM 2125 C CA . ALA A 1 278 ? 12.384 -6.899 -33.713 1.00 84.56 278 ALA A CA 1
ATOM 2126 C C . ALA A 1 278 ? 12.064 -8.400 -33.768 1.00 84.56 278 ALA A C 1
ATOM 2128 O O . ALA A 1 278 ? 11.949 -9.035 -32.718 1.00 84.56 278 ALA A O 1
ATOM 2129 N N . ASP A 1 279 ? 11.948 -8.956 -34.974 1.00 81.12 279 ASP A N 1
ATOM 2130 C CA . ASP A 1 279 ? 11.822 -10.404 -35.148 1.00 81.12 279 ASP A CA 1
ATOM 2131 C C . ASP A 1 279 ? 13.021 -11.111 -34.501 1.00 81.12 279 ASP A C 1
ATOM 2133 O O . ASP A 1 279 ? 14.157 -10.645 -34.607 1.00 81.12 279 ASP A O 1
ATOM 2137 N N . ALA A 1 280 ? 12.752 -12.208 -33.796 1.00 81.06 280 ALA A N 1
ATOM 2138 C CA . ALA A 1 280 ? 13.752 -12.962 -33.051 1.00 81.06 280 ALA A CA 1
ATOM 2139 C C . ALA A 1 280 ? 13.551 -14.462 -33.262 1.00 81.06 280 ALA A C 1
ATOM 2141 O O . ALA A 1 280 ? 12.415 -14.947 -33.316 1.00 81.06 280 ALA A O 1
ATOM 2142 N N . PHE A 1 281 ? 14.654 -15.194 -33.358 1.00 80.44 281 PHE A N 1
ATOM 2143 C CA . PHE A 1 281 ? 14.653 -16.652 -33.411 1.00 80.44 281 PHE A CA 1
ATOM 2144 C C . PHE A 1 281 ? 14.621 -17.256 -31.994 1.00 80.44 281 PHE A C 1
ATOM 2146 O O . PHE A 1 281 ? 14.885 -16.559 -31.007 1.00 80.44 281 PHE A O 1
ATOM 2153 N N . PRO A 1 282 ? 14.276 -18.550 -31.847 1.00 85.06 282 PRO A N 1
ATOM 2154 C CA . PRO A 1 282 ? 14.390 -19.236 -30.564 1.00 85.06 282 PRO A CA 1
ATOM 2155 C C . PRO A 1 282 ? 15.790 -19.070 -29.959 1.00 85.06 282 PRO A C 1
ATOM 2157 O O . PRO A 1 282 ? 16.781 -19.106 -30.680 1.00 85.06 282 PRO A O 1
ATOM 2160 N N . GLU A 1 283 ? 15.849 -18.900 -28.636 1.00 86.19 283 GLU A N 1
ATOM 2161 C CA . GLU A 1 283 ? 17.086 -18.712 -27.851 1.00 86.19 283 GLU A CA 1
ATOM 2162 C C . GLU A 1 283 ? 17.824 -17.377 -28.068 1.00 86.19 283 GLU A C 1
ATOM 2164 O O . GLU A 1 283 ? 18.815 -17.101 -27.388 1.00 86.19 283 GLU A O 1
ATOM 2169 N N . GLU A 1 284 ? 17.312 -16.487 -28.921 1.00 87.31 284 GLU A N 1
ATOM 2170 C CA . GLU A 1 284 ? 17.874 -15.150 -29.074 1.00 87.31 284 GLU A CA 1
ATOM 2171 C C . GLU A 1 284 ? 17.405 -14.186 -27.986 1.00 87.31 284 GLU A C 1
ATOM 2173 O O . GLU A 1 284 ? 16.279 -14.211 -27.477 1.00 87.31 284 GLU A O 1
ATOM 2178 N N . ARG A 1 285 ? 18.296 -13.256 -27.644 1.00 80.75 285 ARG A N 1
ATOM 2179 C CA . ARG A 1 285 ? 17.973 -12.178 -26.720 1.00 80.75 285 ARG A CA 1
ATOM 2180 C C . ARG A 1 285 ? 17.050 -11.170 -27.403 1.00 80.75 285 ARG A C 1
ATOM 2182 O O . ARG A 1 285 ? 17.495 -10.344 -28.194 1.00 80.75 285 ARG A O 1
ATOM 2189 N N . VAL A 1 286 ? 15.782 -11.170 -27.009 1.00 83.88 286 VAL A N 1
ATOM 2190 C CA . VAL A 1 286 ? 14.798 -10.190 -27.482 1.00 83.88 286 VAL A CA 1
ATOM 2191 C C . VAL A 1 286 ? 14.988 -8.852 -26.767 1.00 83.88 286 VAL A C 1
ATOM 2193 O O . VAL A 1 286 ? 14.913 -8.768 -25.538 1.00 83.88 286 VAL A O 1
ATOM 2196 N N . LYS A 1 287 ? 15.199 -7.776 -27.532 1.00 87.12 287 LYS A N 1
ATOM 2197 C CA . LYS A 1 287 ? 15.162 -6.400 -27.020 1.00 87.12 287 LYS A CA 1
ATOM 2198 C C . LYS A 1 287 ? 13.815 -5.767 -27.366 1.00 87.12 287 LYS A C 1
ATOM 2200 O O . LYS A 1 287 ? 13.485 -5.609 -28.538 1.00 87.12 287 LYS A O 1
ATOM 2205 N N . MET A 1 288 ? 13.063 -5.368 -26.341 1.00 88.31 288 MET A N 1
ATOM 2206 C CA . MET A 1 288 ? 11.846 -4.571 -26.495 1.00 88.31 288 MET A CA 1
ATOM 2207 C C . MET A 1 288 ? 12.138 -3.105 -26.180 1.00 88.31 288 MET A C 1
ATOM 2209 O O . MET A 1 288 ? 12.586 -2.776 -25.082 1.00 88.31 288 MET A O 1
ATOM 2213 N N . GLU A 1 289 ? 11.854 -2.218 -27.128 1.00 90.00 289 GLU A N 1
ATOM 2214 C CA . GLU A 1 289 ? 11.915 -0.773 -26.926 1.00 90.00 289 GLU A CA 1
ATOM 2215 C C . GLU A 1 289 ? 10.523 -0.250 -26.583 1.00 90.00 289 GLU A C 1
ATOM 2217 O O . GLU A 1 289 ? 9.594 -0.337 -27.388 1.00 90.00 289 GLU A O 1
ATOM 2222 N N . VAL A 1 290 ? 10.373 0.290 -25.371 1.00 90.56 290 VAL A N 1
ATOM 2223 C CA . VAL A 1 290 ? 9.124 0.892 -24.895 1.00 90.56 290 VAL A CA 1
ATOM 2224 C C . VAL A 1 290 ? 9.299 2.402 -24.828 1.00 90.56 290 VAL A C 1
ATOM 2226 O O . VAL A 1 290 ? 10.102 2.917 -24.056 1.00 90.56 290 VAL A O 1
ATOM 2229 N N . THR A 1 291 ? 8.529 3.126 -25.634 1.00 87.50 291 THR A N 1
ATOM 2230 C CA . THR A 1 291 ? 8.437 4.585 -25.591 1.00 87.50 291 THR A CA 1
ATOM 2231 C C . THR A 1 291 ? 7.161 4.988 -24.862 1.00 87.50 291 THR A C 1
ATOM 2233 O O . THR A 1 291 ? 6.054 4.669 -25.303 1.00 87.50 291 THR A O 1
ATOM 2236 N N . LEU A 1 292 ? 7.321 5.717 -23.759 1.00 87.06 292 LEU A N 1
ATOM 2237 C CA . LEU A 1 292 ? 6.231 6.373 -23.046 1.00 87.06 292 LEU A CA 1
ATOM 2238 C C . LEU A 1 292 ? 6.241 7.861 -23.402 1.00 87.06 292 LEU A C 1
ATOM 2240 O O . LEU A 1 292 ? 7.216 8.558 -23.133 1.00 87.06 292 LEU A O 1
ATOM 2244 N N . SER A 1 293 ? 5.162 8.359 -23.998 1.00 83.19 293 SER A N 1
ATOM 2245 C CA . SER A 1 293 ? 5.021 9.781 -24.326 1.00 83.19 293 SER A CA 1
ATOM 2246 C C . SER A 1 293 ? 3.833 10.373 -23.582 1.00 83.19 293 SER A C 1
ATOM 2248 O O . SER A 1 293 ? 2.735 9.815 -23.590 1.00 83.19 293 SER A O 1
ATOM 2250 N N . ARG A 1 294 ? 4.041 11.518 -22.928 1.00 76.75 294 ARG A N 1
ATOM 2251 C CA . ARG A 1 294 ? 2.961 12.267 -22.285 1.00 76.75 294 ARG A CA 1
ATOM 2252 C C . ARG A 1 294 ? 2.281 13.147 -23.324 1.00 76.75 294 ARG A C 1
ATOM 2254 O O . ARG A 1 294 ? 2.856 14.124 -23.791 1.00 76.75 294 ARG A O 1
ATOM 2261 N N . ALA A 1 295 ? 1.045 12.814 -23.662 1.00 64.19 295 ALA A N 1
ATOM 2262 C CA . ALA A 1 295 ? 0.198 13.624 -24.517 1.00 64.19 295 ALA A CA 1
ATOM 2263 C C . ALA A 1 295 ? -0.449 14.724 -23.667 1.00 64.19 295 ALA A C 1
ATOM 2265 O O . ALA A 1 295 ? -1.613 14.624 -23.287 1.00 64.19 295 ALA A O 1
ATOM 2266 N N . HIS A 1 296 ? 0.284 15.780 -23.308 1.00 57.56 296 HIS A N 1
ATOM 2267 C CA . HIS A 1 296 ? -0.396 16.965 -22.794 1.00 57.56 296 HIS A CA 1
ATOM 2268 C C . HIS A 1 296 ? -1.332 17.484 -23.885 1.00 57.56 296 HIS A C 1
ATOM 2270 O O . HIS A 1 296 ? -0.891 18.029 -24.892 1.00 57.56 296 HIS A O 1
ATOM 2276 N N . ALA A 1 297 ? -2.637 17.299 -23.685 1.00 48.59 297 ALA A N 1
ATOM 2277 C CA . ALA A 1 297 ? -3.643 18.066 -24.395 1.00 48.59 297 ALA A CA 1
ATOM 2278 C C . ALA A 1 297 ? -3.568 19.493 -23.849 1.00 48.59 297 ALA A C 1
ATOM 2280 O O . ALA A 1 297 ? -4.341 19.885 -22.976 1.00 48.59 297 ALA A O 1
ATOM 2281 N N . HIS A 1 298 ? -2.576 20.239 -24.314 1.00 52.50 298 HIS A N 1
ATOM 2282 C CA . HIS A 1 298 ? -2.760 21.662 -24.471 1.00 52.50 298 HIS A CA 1
ATOM 2283 C C . HIS A 1 298 ? -3.959 21.824 -25.415 1.00 52.50 298 HIS A C 1
ATOM 2285 O O . HIS A 1 298 ? -4.027 21.181 -26.467 1.00 52.50 298 HIS A O 1
ATOM 2291 N N . THR A 1 299 ? -4.939 22.634 -25.035 1.00 57.06 299 THR A N 1
ATOM 2292 C CA . THR A 1 299 ? -5.888 23.181 -26.012 1.00 57.06 299 THR A CA 1
ATOM 2293 C C . THR A 1 299 ? -5.096 23.821 -27.160 1.00 57.06 299 THR A C 1
ATOM 2295 O O . THR A 1 299 ? -3.942 24.212 -26.971 1.00 57.06 299 THR A O 1
ATOM 2298 N N . ALA A 1 300 ? -5.672 23.933 -28.361 1.00 55.47 300 ALA A N 1
ATOM 2299 C CA . ALA A 1 300 ? -4.974 24.576 -29.483 1.00 55.47 300 ALA A CA 1
ATOM 2300 C C . ALA A 1 300 ? -4.419 25.962 -29.085 1.00 55.47 300 ALA A C 1
ATOM 2302 O O . ALA A 1 300 ? -3.284 26.291 -29.409 1.00 55.47 300 ALA A O 1
ATOM 2303 N N . SER A 1 301 ? -5.172 26.697 -28.264 1.00 61.50 301 SER A N 1
ATOM 2304 C CA . SER A 1 301 ? -4.783 27.948 -27.606 1.00 61.50 301 SER A CA 1
ATOM 2305 C C . SER A 1 301 ? -3.588 27.823 -26.649 1.00 61.50 301 SER A C 1
ATOM 2307 O O . SER A 1 301 ? -2.673 28.635 -26.717 1.00 61.50 301 SER A O 1
ATOM 2309 N N . GLU A 1 302 ? -3.542 26.801 -25.789 1.00 62.22 302 GLU A N 1
ATOM 2310 C CA . GLU A 1 302 ? -2.403 26.565 -24.884 1.00 62.22 302 GLU A CA 1
ATOM 2311 C C . GLU A 1 302 ? -1.135 26.143 -25.660 1.00 62.22 302 GLU A C 1
ATOM 2313 O O . GLU A 1 302 ? -0.031 26.489 -25.248 1.00 62.22 302 GLU A O 1
ATOM 2318 N N . MET A 1 303 ? -1.268 25.440 -26.797 1.00 57.78 303 MET A N 1
ATOM 2319 C CA . MET A 1 303 ? -0.129 25.107 -27.674 1.00 57.78 303 MET A CA 1
ATOM 2320 C C . MET A 1 303 ? 0.414 26.334 -28.397 1.00 57.78 303 MET A C 1
ATOM 2322 O O . MET A 1 303 ? 1.624 26.433 -28.587 1.00 57.78 303 MET A O 1
ATOM 2326 N N . ILE A 1 304 ? -0.470 27.233 -28.837 1.00 67.12 304 ILE A N 1
ATOM 2327 C CA . ILE A 1 304 ? -0.086 28.489 -29.488 1.00 67.12 304 ILE A CA 1
ATOM 2328 C C . ILE A 1 304 ? 0.682 29.356 -28.488 1.00 67.12 304 ILE A C 1
ATOM 2330 O O . ILE A 1 304 ? 1.830 29.691 -28.757 1.00 67.12 304 ILE A O 1
ATOM 2334 N N . ALA A 1 305 ? 0.133 29.568 -27.288 1.00 68.44 305 ALA A N 1
ATOM 2335 C CA . ALA A 1 305 ? 0.794 30.343 -26.238 1.00 68.44 305 ALA A CA 1
ATOM 2336 C C . ALA A 1 305 ? 2.154 29.752 -25.821 1.00 68.44 305 ALA A C 1
ATOM 2338 O O . ALA A 1 305 ? 3.122 30.483 -25.624 1.00 68.44 305 ALA A O 1
ATOM 2339 N N . PHE A 1 306 ? 2.264 28.422 -25.723 1.00 63.38 306 PHE A N 1
ATOM 2340 C CA . PHE A 1 306 ? 3.535 27.769 -25.398 1.00 63.38 306 PHE A CA 1
ATOM 2341 C C . PHE A 1 306 ? 4.574 27.909 -26.524 1.00 63.38 306 PHE A C 1
ATOM 2343 O O . PHE A 1 306 ? 5.754 28.123 -26.255 1.00 63.38 306 PHE A O 1
ATOM 2350 N N . ARG A 1 307 ? 4.152 27.823 -27.794 1.00 70.69 307 ARG A N 1
ATOM 2351 C CA . ARG A 1 307 ? 5.033 28.039 -28.956 1.00 70.69 307 ARG A CA 1
ATOM 2352 C C . ARG A 1 307 ? 5.493 29.491 -29.062 1.00 70.69 307 ARG A C 1
ATOM 2354 O O . ARG A 1 307 ? 6.659 29.718 -29.359 1.00 70.69 307 ARG A O 1
ATOM 2361 N N . GLU A 1 308 ? 4.610 30.445 -28.788 1.00 74.25 308 GLU A N 1
ATOM 2362 C CA . GLU A 1 308 ? 4.924 31.878 -28.769 1.00 74.25 308 GLU A CA 1
ATOM 2363 C C . GLU A 1 308 ? 5.909 32.225 -27.649 1.00 74.25 308 GLU A C 1
ATOM 2365 O O . GLU A 1 308 ? 6.880 32.941 -27.883 1.00 74.25 308 GLU A O 1
ATOM 2370 N N . MET A 1 309 ? 5.719 31.656 -26.454 1.00 71.19 309 MET A N 1
ATOM 2371 C CA . MET A 1 309 ? 6.634 31.846 -25.327 1.00 71.19 309 MET A CA 1
ATOM 2372 C C . MET A 1 309 ? 8.030 31.284 -25.635 1.00 71.19 309 MET A C 1
ATOM 2374 O O . MET A 1 309 ? 9.029 31.959 -25.403 1.00 71.19 309 MET A O 1
ATOM 2378 N N . ARG A 1 310 ? 8.106 30.096 -26.249 1.00 68.56 310 ARG A N 1
ATOM 2379 C CA . ARG A 1 310 ? 9.382 29.477 -26.633 1.00 68.56 310 ARG A CA 1
ATOM 2380 C C . ARG A 1 310 ? 10.101 30.236 -27.753 1.00 68.56 310 ARG A C 1
ATOM 2382 O O . ARG A 1 310 ? 11.311 30.409 -27.692 1.00 68.56 310 ARG A O 1
ATOM 2389 N N . ALA A 1 311 ? 9.359 30.736 -28.743 1.00 69.88 311 ALA A N 1
ATOM 2390 C CA . ALA A 1 311 ? 9.914 31.570 -29.809 1.00 69.88 311 ALA A CA 1
ATOM 2391 C C . ALA A 1 311 ? 10.442 32.916 -29.276 1.00 69.88 311 ALA A C 1
ATOM 2393 O O . ALA A 1 311 ? 11.451 33.421 -29.764 1.00 69.88 311 ALA A O 1
ATOM 2394 N N . ALA A 1 312 ? 9.801 33.482 -28.249 1.00 69.44 312 ALA A N 1
ATOM 2395 C CA . ALA A 1 312 ? 10.278 34.692 -27.582 1.00 69.44 312 ALA A CA 1
ATOM 2396 C C . ALA A 1 312 ? 11.563 34.455 -26.765 1.00 69.44 312 ALA A C 1
ATOM 2398 O O . ALA A 1 312 ? 12.418 35.337 -26.702 1.00 69.44 312 ALA A O 1
ATOM 2399 N N . GLU A 1 313 ? 11.722 33.279 -26.155 1.00 64.88 313 GLU A N 1
ATOM 2400 C CA . GLU A 1 313 ? 12.951 32.890 -25.448 1.00 64.88 313 GLU A CA 1
ATOM 2401 C C . GLU A 1 313 ? 14.112 32.609 -26.415 1.00 64.88 313 GLU A C 1
ATOM 2403 O O . GLU A 1 313 ? 15.227 33.076 -26.188 1.00 64.88 313 GLU A O 1
ATOM 2408 N N . GLU A 1 314 ? 13.849 31.926 -27.533 1.00 62.06 314 GLU A N 1
ATOM 2409 C CA . GLU A 1 314 ? 14.844 31.669 -28.585 1.00 62.06 314 GLU A CA 1
ATOM 2410 C C . GLU A 1 314 ? 15.269 32.963 -29.307 1.00 62.06 314 GLU A C 1
ATOM 2412 O O . GLU A 1 314 ? 16.448 33.142 -29.611 1.00 62.06 314 GLU A O 1
ATOM 2417 N N . GLY A 1 315 ? 14.343 33.907 -29.509 1.00 60.03 315 GLY A N 1
ATOM 2418 C CA . GLY A 1 315 ? 14.642 35.225 -30.078 1.00 60.03 315 GLY A CA 1
ATOM 2419 C C . GLY A 1 315 ? 15.472 36.126 -29.156 1.00 60.03 315 GLY A C 1
ATOM 2420 O O . GLY A 1 315 ? 16.325 36.866 -29.638 1.00 60.03 315 GLY A O 1
ATOM 2421 N N . LYS A 1 316 ? 15.285 36.035 -27.831 1.00 55.16 316 LYS A N 1
ATOM 2422 C CA . LYS A 1 316 ? 16.138 36.736 -26.853 1.00 55.16 316 LYS A CA 1
ATOM 2423 C C . LYS A 1 316 ? 17.544 36.142 -26.792 1.00 55.16 316 LYS A C 1
ATOM 2425 O O . LYS A 1 316 ? 18.517 36.886 -26.783 1.00 55.16 316 LYS A O 1
ATOM 2430 N N . ALA A 1 317 ? 17.664 34.816 -26.856 1.00 51.91 317 ALA A N 1
ATOM 2431 C CA . ALA A 1 317 ? 18.959 34.137 -26.895 1.00 51.91 317 ALA A CA 1
ATOM 2432 C C . ALA A 1 317 ? 19.792 34.458 -28.156 1.00 51.91 317 ALA A C 1
ATOM 2434 O O . ALA A 1 317 ? 21.009 34.321 -28.123 1.00 51.91 317 ALA A O 1
ATOM 2435 N N . GLN A 1 318 ? 19.160 34.895 -29.251 1.00 52.75 318 GLN A N 1
ATOM 2436 C CA . GLN A 1 318 ? 19.842 35.369 -30.465 1.00 52.75 318 GLN A CA 1
ATOM 2437 C C . GLN A 1 318 ? 20.169 36.870 -30.466 1.00 52.75 318 GLN A C 1
ATOM 2439 O O . GLN A 1 318 ? 20.940 37.308 -31.314 1.00 52.75 318 GLN A O 1
ATOM 2444 N N . GLN A 1 319 ? 19.576 37.663 -29.569 1.00 49.81 319 GLN A N 1
ATOM 2445 C CA . GLN A 1 319 ? 19.885 39.092 -29.426 1.00 49.81 319 GLN A CA 1
ATOM 2446 C C . GLN A 1 319 ? 20.978 39.366 -28.385 1.00 49.81 319 GLN A C 1
ATOM 2448 O O . GLN A 1 319 ? 21.650 40.388 -28.487 1.00 49.81 319 GLN A O 1
ATOM 2453 N N . ASP A 1 320 ? 21.164 38.456 -27.425 1.00 48.84 320 ASP A N 1
ATOM 2454 C CA . ASP A 1 320 ? 22.158 38.569 -26.347 1.00 48.84 320 ASP A CA 1
ATOM 2455 C C . ASP A 1 320 ? 23.470 37.788 -26.619 1.00 48.84 320 ASP A C 1
ATOM 2457 O O . ASP A 1 320 ? 24.303 37.656 -25.718 1.00 48.84 320 ASP A O 1
ATOM 2461 N N . GLY A 1 321 ? 23.664 37.261 -27.836 1.00 42.53 321 GLY A N 1
ATOM 2462 C CA . GLY A 1 321 ? 24.904 36.616 -28.304 1.00 42.53 321 GLY A CA 1
ATOM 2463 C C . GLY A 1 321 ? 25.547 37.382 -29.450 1.00 42.53 321 GLY A C 1
ATOM 2464 O O . GLY A 1 321 ? 26.797 37.436 -29.480 1.00 42.53 321 GLY A O 1
#

Organism: NCBI:txid221442

Mean predicted aligned error: 15.33 Å